Protein AF-A0A401LD69-F1 (afdb_monomer_lite)

Structure (mmCIF, N/CA/C/O backbone):
data_AF-A0A401LD69-F1
#
_entry.id   AF-A0A401LD69-F1
#
loop_
_atom_site.group_PDB
_atom_site.id
_atom_site.type_symbol
_atom_site.label_atom_id
_atom_site.label_alt_id
_atom_site.label_comp_id
_atom_site.label_asym_id
_atom_site.label_entity_id
_atom_site.label_seq_id
_atom_site.pdbx_PDB_ins_code
_atom_site.Cartn_x
_atom_site.Cartn_y
_atom_site.Cartn_z
_atom_site.occupancy
_atom_site.B_iso_or_equiv
_atom_site.auth_seq_id
_atom_site.auth_comp_id
_atom_site.auth_asym_id
_atom_site.auth_atom_id
_atom_site.pdbx_PDB_model_num
ATOM 1 N N . MET A 1 1 ? -30.942 -36.309 26.005 1.00 34.03 1 MET A N 1
ATOM 2 C CA . MET A 1 1 ? -30.367 -37.374 25.155 1.00 34.03 1 MET A CA 1
ATOM 3 C C . MET A 1 1 ? -30.258 -36.816 23.743 1.00 34.03 1 MET A C 1
ATOM 5 O O . MET A 1 1 ? -31.252 -36.275 23.300 1.00 34.03 1 MET A O 1
ATOM 9 N N . THR A 1 2 ? -29.186 -36.839 22.961 1.00 32.28 2 THR A N 1
ATOM 10 C CA . THR A 1 2 ? -27.737 -37.023 23.133 1.00 32.28 2 THR A CA 1
ATOM 11 C C . THR A 1 2 ? -27.155 -36.479 21.815 1.00 32.28 2 THR A C 1
ATOM 13 O O . THR A 1 2 ? -27.697 -36.786 20.756 1.00 32.28 2 THR A O 1
ATOM 16 N N . LYS A 1 3 ? -26.097 -35.658 21.868 1.00 36.94 3 LYS A N 1
ATOM 17 C CA . LYS A 1 3 ? -25.325 -35.174 20.702 1.00 36.94 3 LYS A CA 1
ATOM 18 C C . LYS A 1 3 ? -24.970 -36.313 19.737 1.00 36.94 3 LYS A C 1
ATOM 20 O O . LYS A 1 3 ? -24.536 -37.354 20.224 1.00 36.94 3 LYS A O 1
ATOM 25 N N . LYS A 1 4 ? -24.951 -36.046 18.423 1.00 33.38 4 LYS A N 1
ATOM 26 C CA . LYS A 1 4 ? -23.894 -36.543 17.520 1.00 33.38 4 LYS A CA 1
ATOM 27 C C . LYS A 1 4 ? -23.594 -35.535 16.408 1.00 33.38 4 LYS A C 1
ATOM 29 O O . LYS A 1 4 ? -24.429 -35.259 15.558 1.00 33.38 4 LYS A O 1
ATOM 34 N N . TYR A 1 5 ? -22.370 -35.023 16.470 1.00 36.50 5 TYR A N 1
ATOM 35 C CA . TYR A 1 5 ? -21.628 -34.412 15.377 1.00 36.50 5 TYR A CA 1
ATOM 36 C C . TYR A 1 5 ? -21.499 -35.411 14.221 1.00 36.50 5 TYR A C 1
ATOM 38 O O . TYR A 1 5 ? -21.248 -36.593 14.475 1.00 36.50 5 TYR A O 1
ATOM 46 N N . LEU A 1 6 ? -21.583 -34.938 12.977 1.00 29.53 6 LEU A N 1
ATOM 47 C CA . LEU A 1 6 ? -20.979 -35.643 11.853 1.00 29.53 6 LEU A CA 1
ATOM 48 C C . LEU A 1 6 ? -20.200 -34.653 10.986 1.00 29.53 6 LEU A C 1
ATOM 50 O O . LEU A 1 6 ? -20.752 -33.755 10.363 1.00 29.53 6 LEU A O 1
ATOM 54 N N . CYS A 1 7 ? -18.891 -34.841 11.058 1.00 31.69 7 CYS A N 1
ATOM 55 C CA . CYS A 1 7 ? -17.840 -34.241 10.262 1.00 31.69 7 CYS A CA 1
ATOM 56 C C . CYS A 1 7 ? -17.691 -35.043 8.953 1.00 31.69 7 CYS A C 1
ATOM 58 O O . CYS A 1 7 ? -17.881 -36.262 8.968 1.00 31.69 7 CYS A O 1
ATOM 60 N N . GLY A 1 8 ? -17.319 -34.382 7.855 1.00 29.03 8 GLY A N 1
ATOM 61 C CA . GLY A 1 8 ? -16.984 -34.989 6.556 1.00 29.03 8 GLY A CA 1
ATOM 62 C C . GLY A 1 8 ? -17.658 -34.228 5.409 1.00 29.03 8 GLY A C 1
ATOM 63 O O . GLY A 1 8 ? -18.849 -33.975 5.473 1.00 29.03 8 GLY A O 1
ATOM 64 N N . VAL A 1 9 ? -16.997 -33.812 4.331 1.00 31.73 9 VAL A N 1
ATOM 65 C CA . VAL A 1 9 ? -15.751 -34.268 3.710 1.00 31.73 9 VAL A CA 1
ATOM 66 C C . VAL A 1 9 ? -15.141 -33.079 2.958 1.00 31.73 9 VAL A C 1
ATOM 68 O O . VAL A 1 9 ? -15.841 -32.375 2.235 1.00 31.73 9 VAL A O 1
ATOM 71 N N . VAL A 1 10 ? -13.830 -32.881 3.115 1.00 36.22 10 VAL A N 1
ATOM 72 C CA . VAL A 1 10 ? -13.001 -32.030 2.250 1.00 36.22 10 VAL A CA 1
ATOM 73 C C . VAL A 1 10 ? -13.049 -32.615 0.842 1.00 36.22 10 VAL A C 1
ATOM 75 O O . VAL A 1 10 ? -12.557 -33.722 0.626 1.00 36.22 10 VAL A O 1
ATOM 78 N N . SER A 1 11 ? -13.637 -31.893 -0.109 1.00 34.53 11 SER A N 1
ATOM 79 C CA . SER A 1 11 ? -13.572 -32.260 -1.520 1.00 34.53 11 SER A CA 1
ATOM 80 C C . SER A 1 11 ? -12.772 -31.205 -2.268 1.00 34.53 11 SER A C 1
ATOM 82 O O . SER A 1 11 ? -13.202 -30.065 -2.420 1.00 34.53 11 SER A O 1
ATOM 84 N N . ALA A 1 12 ? -11.578 -31.611 -2.696 1.00 34.19 12 ALA A N 1
ATOM 85 C CA . ALA A 1 12 ? -10.686 -30.849 -3.550 1.00 34.19 12 ALA A CA 1
ATOM 86 C C . ALA A 1 12 ? -11.396 -30.498 -4.867 1.00 34.19 12 ALA A C 1
ATOM 88 O O . ALA A 1 12 ? -11.706 -31.384 -5.666 1.00 34.19 12 ALA A O 1
ATOM 89 N N . ALA A 1 13 ? -11.656 -29.210 -5.087 1.00 36.38 13 ALA A N 1
ATOM 90 C CA . ALA A 1 13 ? -12.082 -28.698 -6.378 1.00 36.38 13 ALA A CA 1
ATOM 91 C C . ALA A 1 13 ? -10.840 -28.295 -7.179 1.00 36.38 13 ALA A C 1
ATOM 93 O O . ALA A 1 13 ? -10.032 -27.467 -6.765 1.00 36.38 13 ALA A O 1
ATOM 94 N N . VAL A 1 14 ? -10.692 -28.968 -8.312 1.00 37.66 14 VAL A N 1
ATOM 95 C CA . VAL A 1 14 ? -9.679 -28.780 -9.346 1.00 37.66 14 VAL A CA 1
ATOM 96 C C . VAL A 1 14 ? -9.574 -27.302 -9.734 1.00 37.66 14 VAL A C 1
ATOM 98 O O . VAL A 1 14 ? -10.581 -26.690 -10.084 1.00 37.66 14 VAL A O 1
ATOM 101 N N . LEU A 1 15 ? -8.347 -26.758 -9.712 1.00 38.28 15 LEU A N 1
ATOM 102 C CA . LEU A 1 15 ? -8.003 -25.470 -10.320 1.00 38.28 15 LEU A CA 1
ATOM 103 C C . LEU A 1 15 ? -8.384 -25.499 -11.808 1.00 38.28 15 LEU A C 1
ATOM 105 O O . LEU A 1 15 ? -7.635 -25.995 -12.650 1.00 38.28 15 LEU A O 1
ATOM 109 N N . MET A 1 16 ? -9.550 -24.950 -12.134 1.00 38.59 16 MET A N 1
ATOM 110 C CA . MET A 1 16 ? -9.821 -24.413 -13.459 1.00 38.59 16 MET A CA 1
ATOM 111 C C . MET A 1 16 ? -9.425 -22.943 -13.427 1.00 38.59 16 MET A C 1
ATOM 113 O O . MET A 1 16 ? -9.863 -22.204 -12.550 1.00 38.59 16 MET A O 1
ATOM 117 N N . GLY A 1 17 ? -8.539 -22.557 -14.347 1.00 41.56 17 GLY A N 1
ATOM 118 C CA . GLY A 1 17 ? -8.003 -21.207 -14.446 1.00 41.56 17 GLY A CA 1
ATOM 119 C C . GLY A 1 17 ? -9.120 -20.174 -14.469 1.00 41.56 17 GLY A C 1
ATOM 120 O O . GLY A 1 17 ? -9.847 -20.059 -15.455 1.00 41.56 17 GLY A O 1
ATOM 121 N N . ALA A 1 18 ? -9.240 -19.426 -13.377 1.00 34.03 18 ALA A N 1
ATOM 122 C CA . ALA A 1 18 ? -10.020 -18.210 -13.363 1.00 34.03 18 ALA A CA 1
ATOM 123 C C . ALA A 1 18 ? -9.285 -17.207 -14.256 1.00 34.03 18 ALA A C 1
ATOM 125 O O . ALA A 1 18 ? -8.148 -16.818 -13.980 1.00 34.03 18 ALA A O 1
ATOM 126 N N . CYS A 1 19 ? -9.924 -16.798 -15.354 1.00 29.91 19 CYS A N 1
ATOM 127 C CA . CYS A 1 19 ? -9.628 -15.497 -15.936 1.00 29.91 19 CYS A CA 1
ATOM 128 C C . CYS A 1 19 ? -9.640 -14.466 -14.797 1.00 29.91 19 CYS A C 1
ATOM 130 O O . CYS A 1 19 ? -10.496 -14.594 -13.919 1.00 29.91 19 CYS A O 1
ATOM 132 N N . PRO A 1 20 ? -8.750 -13.459 -14.785 1.00 35.62 20 PRO A N 1
ATOM 133 C CA . PRO A 1 20 ? -8.883 -12.364 -13.840 1.00 35.62 20 PRO A CA 1
ATOM 134 C C . PRO A 1 20 ? -10.240 -11.709 -14.101 1.00 35.62 20 PRO A C 1
ATOM 136 O O . PRO A 1 20 ? -10.416 -10.971 -15.071 1.00 35.62 20 PRO A O 1
ATOM 139 N N . THR A 1 21 ? -11.233 -12.038 -13.278 1.00 39.75 21 THR A N 1
ATOM 140 C CA . THR A 1 21 ? -12.423 -11.218 -13.147 1.00 39.75 21 THR A CA 1
ATOM 141 C C . THR A 1 21 ? -11.899 -9.888 -12.657 1.00 39.75 21 THR A C 1
ATOM 143 O O . THR A 1 21 ? -11.276 -9.821 -11.598 1.00 39.75 21 THR A O 1
ATOM 146 N N . ALA A 1 22 ? -12.067 -8.844 -13.463 1.00 41.25 22 ALA A N 1
ATOM 147 C CA . ALA A 1 22 ? -11.912 -7.496 -12.958 1.00 41.25 22 ALA A CA 1
ATOM 148 C C . ALA A 1 22 ? -12.898 -7.370 -11.791 1.00 41.25 22 ALA A C 1
ATOM 150 O O . ALA A 1 22 ? -14.108 -7.318 -12.005 1.00 41.25 22 ALA A O 1
ATOM 151 N N . VAL A 1 23 ? -12.382 -7.438 -10.564 1.00 46.22 23 VAL A N 1
ATOM 152 C CA . VAL A 1 23 ? -13.138 -7.080 -9.370 1.00 46.22 23 VAL A CA 1
ATOM 153 C C . VAL A 1 23 ? -13.294 -5.572 -9.476 1.00 46.22 23 VAL A C 1
ATOM 155 O O . VAL A 1 23 ? -12.333 -4.822 -9.313 1.00 46.22 23 VAL A O 1
ATOM 158 N N . PHE A 1 24 ? -14.474 -5.135 -9.906 1.00 51.25 24 PHE A N 1
ATOM 159 C CA . PHE A 1 24 ? -14.828 -3.727 -9.850 1.00 51.25 24 PHE A CA 1
ATOM 160 C C . PHE A 1 24 ? -15.003 -3.363 -8.379 1.00 51.25 24 PHE A C 1
ATOM 162 O O . PHE A 1 24 ? -15.629 -4.120 -7.638 1.00 51.25 24 PHE A O 1
ATOM 169 N N . ALA A 1 25 ? -14.437 -2.230 -7.963 1.00 60.31 25 ALA A N 1
ATOM 170 C CA . ALA A 1 25 ? -14.607 -1.750 -6.602 1.00 60.31 25 ALA A CA 1
ATOM 171 C C . ALA A 1 25 ? -16.101 -1.607 -6.291 1.00 60.31 25 ALA A C 1
ATOM 173 O O . ALA A 1 25 ? -16.846 -1.006 -7.069 1.00 60.31 25 ALA A O 1
ATOM 174 N N . ALA A 1 26 ? -16.538 -2.183 -5.175 1.00 74.62 26 ALA A N 1
ATOM 175 C CA . ALA A 1 26 ? -17.907 -2.041 -4.717 1.00 74.62 26 ALA A CA 1
ATOM 176 C C . ALA A 1 26 ? -18.092 -0.646 -4.106 1.00 74.62 26 ALA A C 1
ATOM 178 O O . ALA A 1 26 ? -17.336 -0.245 -3.214 1.00 74.62 26 ALA A O 1
ATOM 179 N N . ASP A 1 27 ? -19.113 0.075 -4.575 1.00 84.44 27 ASP A N 1
ATOM 180 C CA . ASP A 1 27 ? -19.519 1.344 -3.979 1.00 84.44 27 ASP A CA 1
ATOM 181 C C . ASP A 1 27 ? -20.109 1.090 -2.588 1.00 84.44 27 ASP A C 1
ATOM 183 O O . ASP A 1 27 ? -21.152 0.451 -2.416 1.00 84.44 27 ASP A O 1
ATOM 187 N N . LEU A 1 28 ? -19.434 1.617 -1.573 1.00 88.81 28 LEU A N 1
ATOM 188 C CA . LEU A 1 28 ? -19.789 1.441 -0.179 1.00 88.81 28 LEU A CA 1
ATOM 189 C C . LEU A 1 28 ? -20.702 2.587 0.278 1.00 88.81 28 LEU A C 1
ATOM 191 O O . LEU A 1 28 ? -20.253 3.647 0.713 1.00 88.81 28 LEU A O 1
ATOM 195 N N . GLU A 1 29 ? -22.017 2.377 0.190 1.00 88.31 29 GLU A N 1
ATOM 196 C CA . GLU A 1 29 ? -23.006 3.367 0.653 1.00 88.31 29 GLU A CA 1
ATOM 197 C C . GLU A 1 29 ? -23.222 3.367 2.174 1.00 88.31 29 GLU A C 1
ATOM 199 O O . GLU A 1 29 ? -23.683 4.358 2.749 1.00 88.31 29 GLU A O 1
ATOM 204 N N . LYS A 1 30 ? -22.934 2.240 2.828 1.00 93.00 30 LYS A N 1
ATOM 205 C CA . LYS A 1 30 ? -23.036 2.035 4.277 1.00 93.00 30 LYS A CA 1
ATOM 206 C C . LYS A 1 30 ? -21.703 1.495 4.769 1.00 93.00 30 LYS A C 1
ATOM 208 O O . LYS A 1 30 ? -21.147 0.648 4.083 1.00 93.00 30 LYS A O 1
ATOM 213 N N . PRO A 1 31 ? -21.210 1.925 5.937 1.00 95.81 31 PRO A N 1
ATOM 214 C CA . PRO A 1 31 ? -19.916 1.455 6.396 1.00 95.81 31 PRO A CA 1
ATOM 215 C C . PRO A 1 31 ? -19.971 -0.033 6.748 1.00 95.81 31 PRO A C 1
ATOM 217 O O . PRO A 1 31 ? -21.024 -0.544 7.148 1.00 95.81 31 PRO A O 1
ATOM 220 N N . LEU A 1 32 ? -18.819 -0.694 6.676 1.00 97.06 32 LEU A N 1
ATOM 221 C CA . LEU A 1 32 ? -18.626 -1.997 7.298 1.00 97.06 32 LEU A CA 1
ATOM 222 C C . LEU A 1 32 ? -18.398 -1.777 8.796 1.00 97.06 32 LEU A C 1
ATOM 224 O O . LEU A 1 32 ? -17.318 -1.367 9.213 1.00 97.06 32 LEU A O 1
ATOM 228 N N . ASP A 1 33 ? -19.445 -1.968 9.598 1.00 97.88 33 ASP A N 1
ATOM 229 C CA . ASP A 1 33 ? -19.416 -1.696 11.037 1.00 97.88 33 ASP A CA 1
ATOM 230 C C . ASP A 1 33 ? -19.434 -2.988 11.858 1.00 97.88 33 ASP A C 1
ATOM 232 O O . ASP A 1 33 ? -20.476 -3.622 12.028 1.00 97.88 33 ASP A O 1
ATOM 236 N N . PHE A 1 34 ? -18.265 -3.361 12.379 1.00 98.00 34 PHE A N 1
ATOM 237 C CA . PHE A 1 34 ? -18.038 -4.598 13.126 1.00 98.00 34 PHE A CA 1
ATOM 238 C C . PHE A 1 34 ? -18.158 -4.419 14.643 1.00 98.00 34 PHE A C 1
ATOM 240 O O . PHE A 1 34 ? -18.149 -5.398 15.384 1.00 98.00 34 PHE A O 1
ATOM 247 N N . ARG A 1 35 ? -18.331 -3.186 15.143 1.00 96.50 35 ARG A N 1
ATOM 248 C CA . ARG A 1 35 ? -18.295 -2.878 16.590 1.00 96.50 35 ARG A CA 1
ATOM 249 C C . ARG A 1 35 ? -19.362 -3.594 17.416 1.00 96.50 35 ARG A C 1
ATOM 251 O O . ARG A 1 35 ? -19.208 -3.760 18.620 1.00 96.50 35 ARG A O 1
ATOM 258 N N . SER A 1 36 ? -20.458 -3.989 16.774 1.00 92.12 36 SER A N 1
ATOM 259 C CA . SER A 1 36 ? -21.566 -4.717 17.403 1.00 92.12 36 SER A CA 1
ATOM 260 C C . SER A 1 36 ? -21.789 -6.115 16.820 1.00 92.12 36 SER A C 1
ATOM 262 O O . SER A 1 36 ? -22.771 -6.767 17.173 1.00 92.12 36 SER A O 1
ATOM 264 N N . MET A 1 37 ? -20.900 -6.590 15.939 1.00 93.19 37 MET A N 1
ATOM 265 C CA . MET A 1 37 ? -21.022 -7.913 15.328 1.00 93.19 37 MET A CA 1
ATOM 266 C C . MET A 1 37 ? -20.549 -8.994 16.298 1.00 93.19 37 MET A C 1
ATOM 268 O O . MET A 1 37 ? -19.356 -9.148 16.548 1.00 93.19 37 MET A O 1
ATOM 272 N N . THR A 1 38 ? -21.502 -9.754 16.836 1.00 94.00 38 THR A N 1
ATOM 273 C CA . THR A 1 38 ? -21.247 -10.838 17.800 1.00 94.00 38 THR A CA 1
ATOM 274 C C . THR A 1 38 ? -21.136 -12.222 17.160 1.00 94.00 38 THR A C 1
ATOM 276 O O . THR A 1 38 ? -20.932 -13.203 17.869 1.00 94.00 38 THR A O 1
ATOM 279 N N . GLU A 1 39 ? -21.326 -12.317 15.847 1.00 97.00 39 GLU A N 1
ATOM 280 C CA . GLU A 1 39 ? -21.284 -13.562 15.080 1.00 97.00 39 GLU A CA 1
ATOM 281 C C . GLU A 1 39 ? -20.343 -13.397 13.888 1.00 97.00 39 GLU A C 1
ATOM 283 O O . GLU A 1 39 ? -20.156 -12.282 13.390 1.00 97.00 39 GLU A O 1
ATOM 288 N N . ASP A 1 40 ? -19.766 -14.510 13.438 1.00 97.81 40 ASP A N 1
ATOM 289 C CA . ASP A 1 40 ? -18.931 -14.534 12.242 1.00 97.81 40 ASP A CA 1
ATOM 290 C C . ASP A 1 40 ? -19.754 -14.113 11.022 1.00 97.81 40 ASP A C 1
ATOM 292 O O . ASP A 1 40 ? -20.913 -14.505 10.850 1.00 97.81 40 ASP A O 1
ATOM 296 N N . ALA A 1 41 ? -19.142 -13.327 10.146 1.00 96.81 41 ALA A N 1
ATOM 297 C CA . ALA A 1 41 ? -19.779 -12.835 8.933 1.00 96.81 41 ALA A CA 1
ATOM 298 C C .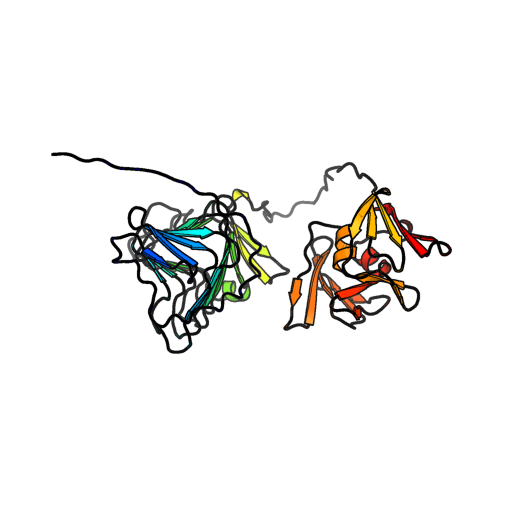 ALA A 1 41 ? -18.753 -12.768 7.808 1.00 96.81 41 ALA A C 1
ATOM 300 O O . ALA A 1 41 ? -17.580 -12.531 8.056 1.00 96.81 41 ALA A O 1
ATOM 301 N N . ALA A 1 42 ? -19.168 -12.954 6.562 1.00 95.88 42 ALA A N 1
ATOM 302 C CA . ALA A 1 42 ? -18.269 -12.798 5.427 1.00 95.88 42 ALA A CA 1
ATOM 303 C C . ALA A 1 42 ? -19.031 -12.350 4.188 1.00 95.88 42 ALA A C 1
ATOM 305 O O . ALA A 1 42 ? -20.188 -12.725 3.987 1.00 95.88 42 ALA A O 1
ATOM 306 N N . ASP A 1 43 ? -18.337 -11.604 3.342 1.00 93.00 43 ASP A N 1
ATOM 307 C CA . ASP A 1 43 ? -18.734 -11.317 1.975 1.00 93.00 43 ASP A CA 1
ATOM 308 C C . ASP A 1 43 ? -17.523 -11.603 1.083 1.00 93.00 43 ASP A C 1
ATOM 310 O O . ASP A 1 43 ? -16.590 -10.805 0.958 1.00 93.00 43 ASP A O 1
ATOM 314 N N . THR A 1 44 ? -17.510 -12.806 0.511 1.00 86.50 44 THR A N 1
ATOM 315 C CA . THR A 1 44 ? -16.401 -13.280 -0.323 1.00 86.50 44 THR A CA 1
ATOM 316 C C . THR A 1 44 ? -16.302 -12.531 -1.644 1.00 86.50 44 THR A C 1
ATOM 318 O O . THR A 1 44 ? -15.216 -12.476 -2.212 1.00 86.50 44 THR A O 1
ATOM 321 N N . ASP A 1 45 ? -17.409 -11.956 -2.122 1.00 84.88 45 ASP A N 1
ATOM 322 C CA . ASP A 1 45 ? -17.429 -11.173 -3.357 1.00 84.88 45 ASP A CA 1
ATOM 323 C C . ASP A 1 45 ? -16.849 -9.775 -3.108 1.00 84.88 45 ASP A C 1
ATOM 325 O O . ASP A 1 45 ? -16.115 -9.248 -3.944 1.00 84.88 45 ASP A O 1
ATOM 329 N N . ALA A 1 46 ? -17.119 -9.198 -1.932 1.00 85.81 46 ALA A N 1
ATOM 330 C CA . ALA A 1 46 ? -16.510 -7.945 -1.491 1.00 85.81 46 ALA A CA 1
ATOM 331 C C . ALA A 1 46 ? -15.080 -8.114 -0.940 1.00 85.81 46 ALA A C 1
ATOM 333 O O . ALA A 1 46 ? -14.381 -7.114 -0.775 1.00 85.81 46 ALA A O 1
ATOM 334 N N . GLY A 1 47 ? -14.637 -9.346 -0.667 1.00 92.56 47 GLY A N 1
ATOM 335 C CA . GLY A 1 47 ? -13.265 -9.671 -0.267 1.00 92.56 47 GLY A CA 1
ATOM 336 C C . GLY A 1 47 ? -12.969 -9.517 1.227 1.00 92.56 47 GLY A C 1
ATOM 337 O O . GLY A 1 47 ? -11.842 -9.174 1.593 1.00 92.56 47 GLY A O 1
ATOM 338 N N . TRP A 1 48 ? -13.956 -9.743 2.104 1.00 96.50 48 TRP A N 1
ATOM 339 C CA . TRP A 1 48 ? -13.756 -9.684 3.557 1.00 96.50 48 TRP A CA 1
ATOM 340 C C . TRP A 1 48 ? -14.457 -10.808 4.334 1.00 96.50 48 TRP A C 1
ATOM 342 O O . TRP A 1 48 ? -15.507 -11.319 3.942 1.00 96.50 48 TRP A O 1
ATOM 352 N N . ALA A 1 49 ? -13.880 -11.163 5.482 1.00 98.06 49 ALA A N 1
ATOM 353 C CA . ALA A 1 49 ? -14.457 -12.069 6.471 1.00 98.06 49 ALA A CA 1
ATOM 354 C C . ALA A 1 49 ? -14.147 -11.585 7.895 1.00 98.06 49 ALA A C 1
ATOM 356 O O . ALA A 1 49 ? -13.030 -11.170 8.184 1.00 98.06 49 ALA A O 1
ATOM 357 N N . TRP A 1 50 ? -15.129 -11.651 8.783 1.00 98.38 50 TRP A N 1
ATOM 358 C CA . TRP A 1 50 ? -15.069 -11.285 10.192 1.00 98.38 50 TRP A CA 1
ATOM 359 C C . TRP A 1 50 ? -15.182 -12.535 11.065 1.00 98.38 50 TRP A C 1
ATOM 361 O O . TRP A 1 50 ? -16.169 -13.266 10.971 1.00 98.38 50 TRP A O 1
ATOM 371 N N . ASP A 1 51 ? -14.181 -12.749 11.917 1.00 98.19 51 ASP A N 1
ATOM 372 C CA . ASP A 1 51 ? -14.219 -13.697 13.033 1.00 98.19 51 ASP A CA 1
ATOM 373 C C . ASP A 1 51 ? -14.553 -12.915 14.306 1.00 98.19 51 ASP A C 1
ATOM 375 O O . ASP A 1 51 ? -13.746 -12.112 14.789 1.00 98.19 51 ASP A O 1
ATOM 379 N N . ALA A 1 52 ? -15.755 -13.126 14.842 1.00 97.00 52 ALA A N 1
ATOM 380 C CA . ALA A 1 52 ? -16.221 -12.391 16.013 1.00 97.00 52 ALA A CA 1
ATOM 381 C C . ALA A 1 52 ? -15.528 -12.850 17.301 1.00 97.00 52 ALA A C 1
ATOM 383 O O . ALA A 1 52 ? -15.432 -12.079 18.256 1.00 97.00 52 ALA A O 1
ATOM 384 N N . SER A 1 53 ? -15.037 -14.092 17.338 1.00 96.25 53 SER A N 1
ATOM 385 C CA . SER A 1 53 ? -14.395 -14.665 18.521 1.00 96.25 53 SER A CA 1
ATOM 386 C C . SER A 1 53 ? -12.995 -14.101 18.756 1.00 96.25 53 SER A C 1
ATOM 388 O O . SER A 1 53 ? -12.609 -13.896 19.906 1.00 96.25 53 SER A O 1
ATOM 390 N N . SER A 1 54 ? -12.263 -13.821 17.675 1.00 96.44 54 SER A N 1
ATOM 391 C CA . SER A 1 54 ? -10.927 -13.221 17.709 1.00 96.44 54 SER A CA 1
ATOM 392 C C . SER A 1 54 ? -10.906 -11.748 17.295 1.00 96.44 54 SER A C 1
ATOM 394 O O . SER A 1 54 ? -9.823 -11.191 17.123 1.00 96.44 54 SER A O 1
ATOM 396 N N . GLN A 1 55 ? -12.077 -11.139 17.069 1.00 98.00 55 GLN A N 1
ATOM 397 C CA . GLN A 1 55 ? -12.235 -9.772 16.555 1.00 98.00 55 GLN A CA 1
ATOM 398 C C . GLN A 1 55 ? -11.327 -9.495 15.347 1.00 98.00 55 GLN A C 1
ATOM 400 O O . GLN A 1 55 ? -10.618 -8.487 15.273 1.00 98.00 55 GLN A O 1
ATOM 405 N N . THR A 1 56 ? -11.292 -10.447 14.412 1.00 98.44 56 THR A N 1
ATOM 406 C CA . THR A 1 56 ? -10.376 -10.399 13.274 1.00 98.44 56 THR A CA 1
ATOM 407 C C . THR A 1 56 ? -11.119 -10.169 11.969 1.00 98.44 56 THR A C 1
ATOM 409 O O . THR A 1 56 ? -11.874 -11.025 11.511 1.00 98.44 56 THR A O 1
ATOM 412 N N . LEU A 1 57 ? -10.828 -9.042 11.322 1.00 98.75 57 LEU A N 1
ATOM 413 C CA . LEU A 1 57 ? -11.216 -8.762 9.948 1.00 98.75 57 LEU A CA 1
ATOM 414 C C . LEU A 1 57 ? -10.128 -9.284 9.006 1.00 98.75 57 LEU A C 1
ATOM 416 O O . LEU A 1 57 ? -9.048 -8.709 8.909 1.00 98.75 57 LEU A O 1
ATOM 420 N N . THR A 1 58 ? -10.408 -10.368 8.295 1.00 98.56 58 THR A N 1
ATOM 421 C CA . THR A 1 58 ? -9.555 -10.859 7.210 1.00 98.56 58 THR A CA 1
ATOM 422 C C . THR A 1 58 ? -9.975 -10.209 5.896 1.00 98.56 58 THR A C 1
ATOM 424 O O . THR A 1 58 ? -11.155 -10.238 5.548 1.00 98.56 58 THR A O 1
ATOM 427 N N . VAL A 1 59 ? -9.017 -9.647 5.160 1.00 97.06 59 VAL A N 1
ATOM 428 C CA . VAL A 1 59 ? -9.233 -9.048 3.836 1.00 97.06 59 VAL A CA 1
ATOM 429 C C . VAL A 1 59 ? -8.418 -9.789 2.779 1.00 97.06 59 VAL A C 1
ATOM 431 O O . VAL A 1 59 ? -7.224 -10.036 2.964 1.00 97.06 59 VAL A O 1
ATOM 434 N N . GLU A 1 60 ? -9.069 -10.163 1.681 1.00 92.88 60 GLU A N 1
ATOM 435 C CA . GLU A 1 60 ? -8.447 -10.831 0.538 1.00 92.88 60 GLU A CA 1
ATOM 436 C C . GLU A 1 60 ? -9.194 -10.474 -0.750 1.00 92.88 60 GLU A C 1
ATOM 438 O O . GLU A 1 60 ? -10.376 -10.777 -0.896 1.00 92.88 60 GLU A O 1
ATOM 443 N N . ASN A 1 61 ? -8.493 -9.844 -1.695 1.00 89.06 61 ASN A N 1
ATOM 444 C CA . ASN A 1 61 ? -9.082 -9.237 -2.895 1.00 89.06 61 ASN A CA 1
ATOM 445 C C . ASN A 1 61 ? -10.140 -8.158 -2.584 1.00 89.06 61 ASN A C 1
ATOM 447 O O . ASN A 1 61 ? -11.057 -7.936 -3.374 1.00 89.06 61 ASN A O 1
ATOM 451 N N . LEU A 1 62 ? -10.011 -7.485 -1.436 1.00 93.06 62 LEU A N 1
ATOM 452 C CA . LEU A 1 62 ? -10.904 -6.406 -1.024 1.00 93.06 62 LEU A CA 1
ATOM 453 C C . LEU A 1 62 ? -10.846 -5.255 -2.033 1.00 93.06 62 LEU A C 1
ATOM 455 O O . LEU A 1 62 ? -9.777 -4.702 -2.283 1.00 93.06 62 LEU A O 1
ATOM 459 N N . SER A 1 63 ? -11.988 -4.823 -2.559 1.00 89.88 63 SER A N 1
ATOM 460 C CA . SER A 1 63 ? -12.049 -3.623 -3.394 1.00 89.88 63 SER A CA 1
ATOM 461 C C . SER A 1 63 ? -13.251 -2.772 -3.011 1.00 89.88 63 SER A C 1
ATOM 463 O O . SER A 1 63 ? -14.370 -3.010 -3.459 1.00 89.88 63 SER A O 1
ATOM 465 N N . LEU A 1 64 ? -13.016 -1.785 -2.146 1.00 92.31 64 LEU A N 1
ATOM 466 C CA . LEU A 1 64 ? -14.044 -0.881 -1.635 1.00 92.31 64 LEU A CA 1
ATOM 467 C C . LEU A 1 64 ? -13.773 0.548 -2.088 1.00 92.31 64 LEU A C 1
ATOM 469 O O . LEU A 1 64 ? -12.641 1.031 -2.025 1.00 92.31 64 LEU A O 1
ATOM 473 N N . THR A 1 65 ? -14.823 1.245 -2.508 1.00 92.44 65 THR A N 1
ATOM 474 C CA . THR A 1 65 ? -14.784 2.687 -2.757 1.00 92.44 65 THR A CA 1
ATOM 475 C C . THR A 1 65 ? -15.944 3.352 -2.036 1.00 92.44 65 THR A C 1
ATOM 477 O O . THR A 1 65 ? -17.088 2.970 -2.236 1.00 92.44 65 THR A O 1
ATOM 480 N N . VAL A 1 66 ? -15.673 4.348 -1.195 1.00 92.62 66 VAL A N 1
ATOM 481 C CA . VAL A 1 66 ? -16.692 5.258 -0.664 1.00 92.62 66 VAL A CA 1
ATOM 482 C C . VAL A 1 66 ? -16.826 6.417 -1.653 1.00 92.62 66 VAL A C 1
ATOM 484 O O . VAL A 1 66 ? -15.884 7.206 -1.776 1.00 92.62 66 VAL A O 1
ATOM 487 N N . PRO A 1 67 ? -17.960 6.544 -2.366 1.00 86.44 67 PRO A N 1
ATOM 488 C CA . PRO A 1 67 ? -18.150 7.621 -3.328 1.00 86.44 67 PRO A CA 1
ATOM 489 C C . PRO A 1 67 ? -18.234 8.991 -2.652 1.00 86.44 67 PRO A C 1
ATOM 491 O O . PRO A 1 67 ? -18.601 9.109 -1.481 1.00 86.44 67 PRO A O 1
ATOM 494 N N . GLN A 1 68 ? -17.983 10.043 -3.427 1.00 86.44 68 GLN A N 1
ATOM 495 C CA . GLN A 1 68 ? -18.153 11.420 -2.971 1.00 86.44 68 GLN A CA 1
ATOM 496 C C . GLN A 1 68 ? -19.565 11.658 -2.402 1.00 86.44 68 GLN A C 1
ATOM 498 O O . GLN A 1 68 ? -20.569 11.242 -2.988 1.00 86.44 68 GLN A O 1
ATOM 503 N N . GLY A 1 69 ? -19.650 12.334 -1.253 1.00 86.44 69 GLY A N 1
ATOM 504 C CA . GLY A 1 69 ? -20.914 12.644 -0.576 1.00 86.44 69 GLY A CA 1
ATOM 505 C C . GLY A 1 69 ? -21.531 11.469 0.193 1.00 86.44 69 GLY A C 1
ATOM 506 O O . GLY A 1 69 ? -22.632 11.591 0.733 1.00 86.44 69 GLY A O 1
ATOM 507 N N . LYS A 1 70 ? -20.859 10.312 0.247 1.00 92.69 70 LYS A N 1
ATOM 508 C CA . LYS A 1 70 ? -21.257 9.162 1.072 1.00 92.69 70 LYS A CA 1
ATOM 509 C C . LYS A 1 70 ? -20.363 9.081 2.300 1.00 92.69 70 LYS A C 1
ATOM 511 O O . LYS A 1 70 ? -19.176 9.354 2.216 1.00 92.69 70 LYS A O 1
ATOM 516 N N . LEU A 1 71 ? -20.933 8.689 3.439 1.00 93.62 71 LEU A N 1
ATOM 517 C CA . LEU A 1 71 ? -20.184 8.504 4.691 1.00 93.62 71 LEU A CA 1
ATOM 518 C C . LEU A 1 71 ? -19.302 9.712 5.080 1.00 93.62 71 LEU A C 1
ATOM 520 O O . LEU A 1 71 ? -18.204 9.526 5.597 1.00 93.62 71 LEU A O 1
ATOM 524 N N . GLU A 1 72 ? -19.773 10.936 4.831 1.00 90.81 72 GLU A N 1
ATOM 525 C CA . GLU A 1 72 ? -19.067 12.144 5.273 1.00 90.81 72 GLU A CA 1
ATOM 526 C C . GLU A 1 72 ? -18.968 12.183 6.804 1.00 90.81 72 GLU A C 1
ATOM 528 O O . GLU A 1 72 ? -19.927 11.808 7.484 1.00 90.81 72 GLU A O 1
ATOM 533 N N . GLU A 1 73 ? -17.822 12.624 7.333 1.00 91.94 73 GLU A N 1
ATOM 534 C CA . GLU A 1 73 ? -17.517 12.668 8.780 1.00 91.94 73 GLU A CA 1
ATOM 535 C C . GLU A 1 73 ? -17.619 11.295 9.480 1.00 91.94 73 GLU A C 1
ATOM 537 O O . GLU A 1 73 ? -17.983 11.179 10.656 1.00 91.94 73 GLU A O 1
ATOM 542 N N . ARG A 1 74 ? -17.350 10.218 8.737 1.00 96.19 74 ARG A N 1
ATOM 543 C CA . ARG A 1 74 ? -17.427 8.826 9.203 1.00 96.19 74 ARG A CA 1
ATOM 544 C C . ARG A 1 74 ? -16.173 8.053 8.796 1.00 96.19 74 ARG A C 1
ATOM 546 O O . ARG A 1 74 ? -15.191 8.637 8.372 1.00 96.19 74 ARG A O 1
ATOM 553 N N . ALA A 1 75 ? -16.216 6.731 8.920 1.00 97.62 75 ALA A N 1
ATOM 554 C CA . ALA A 1 75 ? -15.208 5.825 8.390 1.00 97.62 75 ALA A CA 1
ATOM 555 C C . ALA A 1 75 ? -15.845 4.802 7.446 1.00 97.62 75 ALA A C 1
ATOM 557 O O . ALA A 1 75 ? -17.027 4.471 7.596 1.00 97.62 75 ALA A O 1
ATOM 558 N N . ALA A 1 76 ? -15.066 4.273 6.503 1.00 97.69 76 ALA A N 1
ATOM 559 C CA . ALA A 1 76 ? -15.502 3.168 5.655 1.00 97.69 76 ALA A CA 1
ATOM 560 C C . ALA A 1 76 ? -15.629 1.864 6.456 1.00 97.69 76 ALA A C 1
ATOM 562 O O . ALA A 1 76 ? -16.598 1.120 6.284 1.00 97.69 76 ALA A O 1
ATOM 563 N N . ILE A 1 77 ? -14.677 1.616 7.360 1.00 98.62 77 ILE A N 1
ATOM 564 C CA . ILE A 1 77 ? -14.631 0.434 8.223 1.00 98.62 77 ILE A CA 1
ATOM 565 C C . ILE A 1 77 ? -14.585 0.873 9.690 1.00 98.62 77 ILE A C 1
ATOM 567 O O . ILE A 1 77 ? -13.735 1.678 10.064 1.00 98.62 77 ILE A O 1
ATOM 571 N N . TYR A 1 78 ? -15.468 0.322 10.526 1.00 98.75 78 TYR A N 1
ATOM 572 C CA . TYR A 1 78 ? -15.452 0.493 11.981 1.00 98.75 78 TYR A CA 1
ATOM 573 C C . TYR A 1 78 ? -15.143 -0.829 12.681 1.00 98.75 78 TYR A C 1
ATOM 575 O O . TYR A 1 78 ? -15.849 -1.819 12.489 1.00 98.75 78 TYR A O 1
ATOM 583 N N . LEU A 1 79 ? -14.142 -0.811 13.554 1.00 98.75 79 LEU A N 1
ATOM 584 C CA . LEU A 1 79 ? -13.665 -1.952 14.328 1.00 98.75 79 LEU A CA 1
ATOM 585 C C . LEU A 1 79 ? -13.825 -1.695 15.840 1.00 98.75 79 LEU A C 1
ATOM 587 O O . LEU A 1 79 ? -13.624 -0.557 16.285 1.00 98.75 79 LEU A O 1
ATOM 591 N N . PRO A 1 80 ? -14.213 -2.712 16.637 1.00 97.94 80 PRO A N 1
ATOM 592 C CA . PRO A 1 80 ? -14.203 -2.620 18.099 1.00 97.94 80 PRO A CA 1
ATOM 593 C C . PRO A 1 80 ? -12.773 -2.537 18.657 1.00 97.94 80 PRO A C 1
ATOM 595 O O . PRO A 1 80 ? -11.805 -2.757 17.935 1.00 97.94 80 PRO A O 1
ATOM 598 N N . ASP A 1 81 ? -12.644 -2.234 19.950 1.00 95.62 81 ASP A N 1
ATOM 599 C CA . ASP A 1 81 ? -11.365 -2.325 20.674 1.00 95.62 81 ASP A CA 1
ATOM 600 C C . ASP A 1 81 ? -10.745 -3.729 20.529 1.00 95.62 81 ASP A C 1
ATOM 602 O O . ASP A 1 81 ? -11.482 -4.708 20.390 1.00 95.62 81 ASP A O 1
ATOM 606 N N . GLU A 1 82 ? -9.413 -3.798 20.563 1.00 94.88 82 GLU A N 1
ATOM 607 C CA . GLU A 1 82 ? -8.599 -5.020 20.431 1.00 94.88 82 GLU A CA 1
ATOM 608 C C . GLU A 1 82 ? -8.784 -5.784 19.099 1.00 94.88 82 GLU A C 1
ATOM 610 O O . GLU A 1 82 ? -8.610 -7.000 19.021 1.00 94.88 82 GLU A O 1
ATOM 615 N N . SER A 1 83 ? -9.091 -5.068 18.012 1.00 98.25 83 SER A N 1
ATOM 616 C CA . SER A 1 83 ? -9.296 -5.686 16.695 1.00 98.25 83 SER A CA 1
ATOM 617 C C . SER A 1 83 ? -8.001 -5.976 15.936 1.00 98.25 83 SER A C 1
ATOM 619 O O . SER A 1 83 ? -7.022 -5.226 15.987 1.00 98.25 83 SER A O 1
ATOM 621 N N . THR A 1 84 ? -8.046 -7.031 15.122 1.00 98.69 84 THR A N 1
ATOM 622 C CA . THR A 1 84 ? -6.983 -7.396 14.174 1.00 98.69 84 THR A CA 1
ATOM 623 C C . THR A 1 84 ? -7.491 -7.284 12.736 1.00 98.69 84 THR A C 1
ATOM 625 O O . THR A 1 84 ? -8.555 -7.798 12.403 1.00 98.69 84 THR A O 1
ATOM 628 N N . VAL A 1 85 ? -6.717 -6.656 11.854 1.00 98.75 85 VAL A N 1
ATOM 629 C CA . VAL A 1 85 ? -6.906 -6.675 10.402 1.00 98.75 85 VAL A CA 1
ATOM 630 C C . VAL A 1 85 ? -5.844 -7.586 9.786 1.00 98.75 85 VAL A C 1
ATOM 632 O O . VAL A 1 85 ? -4.664 -7.237 9.721 1.00 98.75 85 VAL A O 1
ATOM 635 N N . ARG A 1 86 ? -6.259 -8.765 9.322 1.00 98.56 86 ARG A N 1
ATOM 636 C CA . ARG A 1 86 ? -5.388 -9.734 8.651 1.00 98.56 86 ARG A CA 1
ATOM 637 C C . ARG A 1 86 ? -5.460 -9.534 7.144 1.00 98.56 86 ARG A C 1
ATOM 639 O O . ARG A 1 86 ? -6.511 -9.739 6.540 1.00 98.56 86 ARG A O 1
ATOM 646 N N . VAL A 1 87 ? -4.346 -9.162 6.526 1.00 97.94 87 VAL A N 1
ATOM 647 C CA . VAL A 1 87 ? -4.286 -8.865 5.091 1.00 97.94 87 VAL A CA 1
ATOM 648 C C . VAL A 1 87 ? -3.671 -10.038 4.334 1.00 97.94 87 VAL A C 1
ATOM 650 O O . VAL A 1 87 ? -2.520 -10.417 4.570 1.00 97.94 87 VAL A O 1
ATOM 653 N N . ASN A 1 88 ? -4.421 -10.571 3.371 1.00 90.38 88 ASN A N 1
ATOM 654 C CA . ASN A 1 88 ? -3.996 -11.637 2.470 1.00 90.38 88 ASN A CA 1
ATOM 655 C C . ASN A 1 88 ? -4.014 -11.158 1.015 1.00 90.38 88 ASN A C 1
ATOM 657 O O . ASN A 1 88 ? -4.880 -10.387 0.601 1.00 90.38 88 ASN A O 1
ATOM 661 N N . GLY A 1 89 ? -3.059 -11.638 0.217 1.00 85.50 89 GLY A N 1
ATOM 662 C CA . GLY A 1 89 ? -2.923 -11.232 -1.184 1.00 85.50 89 GLY A CA 1
ATOM 663 C C . GLY A 1 89 ? -2.545 -9.755 -1.351 1.00 85.50 89 GLY A C 1
ATOM 664 O O . GLY A 1 89 ? -2.503 -8.981 -0.400 1.00 85.50 89 GLY A O 1
ATOM 665 N N . SER A 1 90 ? -2.219 -9.347 -2.573 1.00 86.44 90 SER A N 1
ATOM 666 C CA . SER A 1 90 ? -1.736 -7.987 -2.865 1.00 86.44 90 SER A CA 1
ATOM 667 C C . SER A 1 90 ? -2.778 -7.073 -3.516 1.00 86.44 90 SER A C 1
ATOM 669 O O . SER A 1 90 ? -2.525 -5.883 -3.705 1.00 86.44 90 SER A O 1
ATOM 671 N N . ASN A 1 91 ? -3.951 -7.615 -3.844 1.00 88.62 91 ASN A N 1
ATOM 672 C CA . ASN A 1 91 ? -5.022 -6.921 -4.555 1.00 88.62 91 ASN A CA 1
ATOM 673 C C . ASN A 1 91 ? -6.089 -6.376 -3.593 1.00 88.62 91 ASN A C 1
ATOM 675 O O . ASN A 1 91 ? -7.274 -6.579 -3.829 1.00 88.62 91 ASN A O 1
ATOM 679 N N . ASN A 1 92 ? -5.683 -5.712 -2.507 1.00 93.56 92 ASN A N 1
ATOM 680 C CA . ASN A 1 92 ? -6.623 -5.077 -1.583 1.00 93.56 92 ASN A CA 1
ATOM 681 C C . ASN A 1 92 ? -6.549 -3.550 -1.705 1.00 93.56 92 ASN A C 1
ATOM 683 O O . ASN A 1 92 ? -5.463 -2.966 -1.630 1.00 93.56 92 ASN A O 1
ATOM 687 N N . SER A 1 93 ? -7.698 -2.901 -1.868 1.00 93.94 93 SER A N 1
ATOM 688 C CA . SER A 1 93 ? -7.831 -1.449 -1.969 1.00 93.94 93 SER A CA 1
ATOM 689 C C . SER A 1 93 ? -9.066 -0.941 -1.231 1.00 93.94 93 SER A C 1
ATOM 691 O O . SER A 1 93 ? -10.168 -1.460 -1.425 1.00 93.94 93 SER A O 1
ATOM 693 N N . LEU A 1 94 ? -8.880 0.126 -0.465 1.00 95.81 94 LEU A N 1
ATOM 694 C CA . LEU A 1 94 ? -9.921 0.906 0.180 1.00 95.81 94 LEU A CA 1
ATOM 695 C C . LEU A 1 94 ? -9.748 2.378 -0.204 1.00 95.81 94 LEU A C 1
ATOM 697 O O . LEU A 1 94 ? -8.773 3.010 0.193 1.00 95.81 94 LEU A O 1
ATOM 701 N N . ASN A 1 95 ? -10.702 2.922 -0.952 1.00 92.50 95 ASN A N 1
ATOM 702 C CA . ASN A 1 95 ? -10.644 4.301 -1.430 1.00 92.50 95 ASN A CA 1
ATOM 703 C C . ASN A 1 95 ? -11.780 5.110 -0.807 1.00 92.50 95 ASN A C 1
ATOM 705 O O . ASN A 1 95 ? -12.940 4.720 -0.936 1.00 92.50 95 ASN A O 1
ATOM 709 N N . THR A 1 96 ? -11.486 6.242 -0.172 1.00 91.25 96 THR A N 1
ATOM 710 C CA . THR A 1 96 ? -12.506 7.159 0.344 1.00 91.25 96 THR A CA 1
ATOM 711 C C . THR A 1 96 ? -12.449 8.498 -0.390 1.00 91.25 96 THR A C 1
ATOM 713 O O . THR A 1 96 ? -11.576 9.329 -0.168 1.00 91.25 96 THR A O 1
ATOM 716 N N . LEU A 1 97 ? -13.418 8.724 -1.282 1.00 85.25 97 LEU A N 1
ATOM 717 C CA . LEU A 1 97 ? -13.503 9.930 -2.122 1.00 85.25 97 LEU A CA 1
ATOM 718 C C . LEU A 1 97 ? -14.385 11.021 -1.487 1.00 85.25 97 LEU A C 1
ATOM 720 O O . LEU A 1 97 ? -14.906 11.905 -2.169 1.00 85.25 97 LEU A O 1
ATOM 724 N N . SER A 1 98 ? -14.659 10.897 -0.189 1.00 84.56 98 SER A N 1
ATOM 725 C CA . SER A 1 98 ? -15.687 11.663 0.508 1.00 84.56 98 SER A CA 1
ATOM 726 C C . SER A 1 98 ? -15.104 12.525 1.617 1.00 84.56 98 SER A C 1
ATOM 728 O O . SER A 1 98 ? -14.057 12.218 2.190 1.00 84.56 98 SER A O 1
ATOM 730 N N . TYR A 1 99 ? -15.795 13.620 1.927 1.00 82.31 99 TYR A N 1
ATOM 731 C CA . TYR A 1 99 ? -15.323 14.602 2.892 1.00 82.31 99 TYR A CA 1
ATOM 732 C C . TYR A 1 99 ? -15.191 13.990 4.292 1.00 82.31 99 TYR A C 1
ATOM 734 O O . TYR A 1 99 ? -16.157 13.449 4.827 1.00 82.31 99 TYR A O 1
ATOM 742 N N . HIS A 1 100 ? -14.000 14.101 4.893 1.00 87.25 100 HIS A N 1
ATOM 743 C CA . HIS A 1 100 ? -13.708 13.603 6.241 1.00 87.25 100 HIS A CA 1
ATOM 744 C C . HIS A 1 100 ? -14.154 12.141 6.437 1.00 87.25 100 HIS A C 1
ATOM 746 O O . HIS A 1 100 ? -14.767 11.798 7.445 1.00 87.25 100 HIS A O 1
ATOM 752 N N . CYS A 1 101 ? -13.905 11.290 5.438 1.00 93.88 101 CYS A N 1
ATOM 753 C CA . CYS A 1 101 ? -14.189 9.866 5.526 1.00 93.88 101 CYS A CA 1
ATOM 754 C C . CYS A 1 101 ? -12.897 9.080 5.775 1.00 93.88 101 CYS A C 1
ATOM 756 O O . CYS A 1 101 ? -12.089 8.901 4.859 1.00 93.88 101 CYS A O 1
ATOM 758 N N . ASP A 1 102 ? -12.700 8.624 7.011 1.00 96.62 102 ASP A N 1
ATOM 759 C CA . ASP A 1 102 ? -11.557 7.793 7.385 1.00 96.62 102 ASP A CA 1
ATOM 760 C C . ASP A 1 102 ? -11.610 6.432 6.669 1.00 96.62 102 ASP A C 1
ATOM 762 O O . ASP A 1 102 ? -12.684 5.881 6.411 1.00 96.62 102 ASP A O 1
ATOM 766 N N . GLY A 1 103 ? -10.448 5.849 6.380 1.00 97.50 103 GLY A N 1
ATOM 767 C CA . GLY A 1 103 ? -10.376 4.490 5.845 1.00 97.50 103 GLY A CA 1
ATOM 768 C C . GLY A 1 103 ? -10.839 3.474 6.891 1.00 97.50 103 GLY A C 1
ATOM 769 O O . GLY A 1 103 ? -11.930 2.903 6.804 1.00 97.50 103 GLY A O 1
ATOM 770 N N . ILE A 1 104 ? -10.003 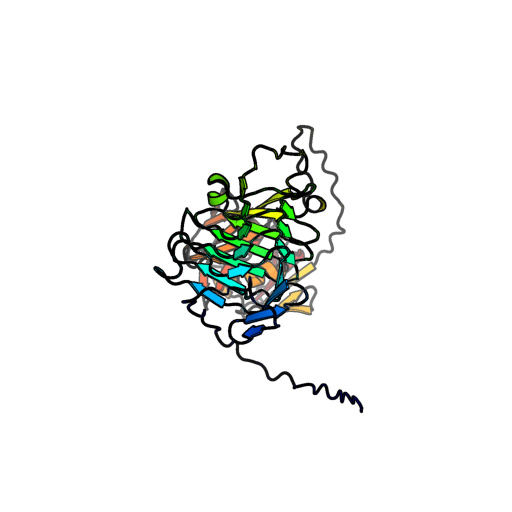3.264 7.907 1.00 98.69 104 ILE A N 1
ATOM 771 C CA . ILE A 1 104 ? -10.263 2.326 9.002 1.00 98.69 104 ILE A CA 1
ATOM 772 C C . ILE A 1 104 ? -10.314 3.089 10.320 1.00 98.69 104 ILE A C 1
ATOM 774 O O . ILE A 1 104 ? -9.343 3.740 10.695 1.00 98.69 104 ILE A O 1
ATOM 778 N N . TYR A 1 105 ? -11.419 2.949 11.046 1.00 98.62 105 TYR A N 1
ATOM 779 C CA . TYR A 1 105 ? -11.586 3.428 12.412 1.00 98.62 105 TYR A CA 1
ATOM 780 C C . TYR A 1 105 ? -11.599 2.257 13.397 1.00 98.62 105 TYR A C 1
ATOM 782 O O . TYR A 1 105 ? -12.375 1.319 13.225 1.00 98.62 105 TYR A O 1
ATOM 790 N N . CYS A 1 106 ? -10.821 2.344 14.475 1.00 98.38 106 CYS A N 1
ATOM 791 C CA . CYS A 1 106 ? -10.858 1.415 15.605 1.00 98.38 106 CYS A CA 1
ATOM 792 C C . CYS A 1 106 ? -11.194 2.143 16.917 1.00 98.38 106 CYS A C 1
ATOM 794 O O . CYS A 1 106 ? -10.688 3.239 17.182 1.00 98.38 106 CYS A O 1
ATOM 796 N N . GLU A 1 107 ? -12.035 1.541 17.765 1.00 97.44 107 GLU A N 1
ATOM 797 C CA . GLU A 1 107 ? -12.378 2.094 19.087 1.00 97.44 107 GLU A CA 1
ATOM 798 C C . GLU A 1 107 ? -11.217 2.065 20.093 1.00 97.44 107 GLU A C 1
ATOM 800 O O . GLU A 1 107 ? -11.233 2.834 21.064 1.00 97.44 107 GLU A O 1
ATOM 805 N N . GLY A 1 108 ? -10.204 1.239 19.839 1.00 93.50 108 GLY A N 1
ATOM 806 C CA . GLY A 1 108 ? -9.012 1.149 20.663 1.00 93.50 108 GLY A CA 1
ATOM 807 C C . GLY A 1 108 ? -7.868 0.422 19.967 1.00 93.50 108 GLY A C 1
ATOM 808 O O . GLY A 1 108 ? -7.519 0.789 18.842 1.00 93.50 108 GLY A O 1
ATOM 809 N N . GLU A 1 109 ? -7.269 -0.552 20.652 1.00 92.56 109 GLU A N 1
ATOM 810 C CA . GLU A 1 109 ? -6.052 -1.220 20.189 1.00 92.56 109 GLU A CA 1
ATOM 811 C C . GLU A 1 109 ? -6.291 -1.860 18.816 1.00 92.56 109 GLU A C 1
ATOM 813 O O . GLU A 1 109 ? -7.305 -2.523 18.590 1.00 92.56 109 GLU A O 1
ATOM 818 N N . LEU A 1 110 ? -5.374 -1.617 17.879 1.00 97.81 110 LEU A N 1
ATOM 819 C CA . LEU A 1 110 ? -5.513 -2.065 16.498 1.00 97.81 110 LEU A CA 1
ATOM 820 C C . LEU A 1 110 ? -4.244 -2.761 16.029 1.00 97.81 110 LEU A C 1
ATOM 822 O O . LEU A 1 110 ? -3.139 -2.224 16.130 1.00 97.81 110 LEU A O 1
ATOM 826 N N . THR A 1 111 ? -4.424 -3.939 15.453 1.00 98.00 111 THR A N 1
ATOM 827 C CA . THR A 1 111 ? -3.336 -4.765 14.941 1.00 98.00 111 THR A CA 1
ATOM 828 C C . THR A 1 111 ? -3.511 -5.019 13.452 1.00 98.00 111 THR A C 1
ATOM 830 O O . THR A 1 111 ? -4.613 -5.312 13.001 1.00 98.00 111 THR A O 1
ATOM 833 N N . PHE A 1 112 ? -2.422 -4.953 12.694 1.00 98.69 112 PHE A N 1
ATOM 834 C CA . PHE A 1 112 ? -2.341 -5.406 11.310 1.00 98.69 112 PHE A CA 1
ATOM 835 C C . PHE A 1 112 ? -1.336 -6.551 11.199 1.00 98.69 112 PHE A C 1
ATOM 837 O O . PHE A 1 112 ? -0.216 -6.455 11.704 1.00 98.69 112 PHE A O 1
ATOM 844 N N . GLU A 1 113 ? -1.724 -7.613 10.501 1.00 97.06 113 GLU A N 1
ATOM 845 C CA . GLU A 1 113 ? -0.889 -8.802 10.306 1.00 97.06 113 GLU A CA 1
ATOM 846 C C . GLU A 1 113 ? -1.124 -9.456 8.937 1.00 97.06 113 GLU A C 1
ATOM 848 O O . GLU A 1 113 ? -1.972 -9.025 8.146 1.00 97.06 113 GLU A O 1
ATOM 853 N N . GLY A 1 114 ? -0.398 -10.542 8.677 1.00 92.31 114 GLY A N 1
ATOM 854 C CA . GLY A 1 114 ? -0.493 -11.313 7.445 1.00 92.31 114 GLY A CA 1
ATOM 855 C C . GLY A 1 114 ? 0.656 -11.036 6.481 1.00 92.31 114 GLY A C 1
ATOM 856 O O . GLY A 1 114 ? 1.700 -10.501 6.842 1.00 92.31 114 GLY A O 1
ATOM 857 N N . LYS A 1 115 ? 0.483 -11.474 5.232 1.00 91.69 115 LYS A N 1
ATOM 858 C CA . LYS A 1 115 ? 1.513 -11.399 4.172 1.00 91.69 115 LYS A CA 1
ATOM 859 C C . LYS A 1 115 ? 1.016 -10.686 2.918 1.00 91.69 115 LYS A C 1
ATOM 861 O O . LYS A 1 115 ? 1.562 -10.866 1.831 1.00 91.69 115 LYS A O 1
ATOM 866 N N . GLY A 1 116 ? -0.099 -9.982 3.051 1.00 89.75 116 GLY A N 1
ATOM 867 C CA . GLY A 1 116 ? -0.742 -9.257 1.976 1.00 89.75 116 GLY A CA 1
ATOM 868 C C . GLY A 1 116 ? -0.433 -7.767 2.001 1.00 89.75 116 GLY A C 1
ATOM 869 O O . GLY A 1 116 ? 0.185 -7.242 2.926 1.00 89.75 116 GLY A O 1
ATOM 870 N N . LYS A 1 117 ? -0.922 -7.089 0.966 1.00 96.19 117 LYS A N 1
ATOM 871 C CA . LYS A 1 117 ? -0.841 -5.643 0.801 1.00 96.19 117 LYS A CA 1
ATOM 872 C C . LYS A 1 117 ? -2.237 -5.042 0.787 1.00 96.19 117 LYS A C 1
ATOM 874 O O . LYS A 1 117 ? -3.089 -5.516 0.033 1.00 96.19 117 LYS A O 1
ATOM 879 N N . LEU A 1 118 ? -2.442 -3.987 1.569 1.00 97.88 118 LEU A N 1
ATOM 880 C CA . LEU A 1 118 ? -3.653 -3.173 1.578 1.00 97.88 118 LEU A CA 1
ATOM 881 C C . LEU A 1 118 ? -3.312 -1.732 1.206 1.00 97.88 118 LEU A C 1
ATOM 883 O O . LEU A 1 118 ? -2.494 -1.087 1.858 1.00 97.88 118 LEU A O 1
ATOM 887 N N . LYS A 1 119 ? -3.954 -1.236 0.148 1.00 96.69 119 LYS A N 1
ATOM 888 C CA . LYS A 1 119 ? -3.891 0.169 -0.255 1.00 96.69 119 LYS A CA 1
ATOM 889 C C . LYS A 1 119 ? -5.049 0.936 0.371 1.00 96.69 119 LYS A C 1
ATOM 891 O O . LYS A 1 119 ? -6.187 0.495 0.237 1.00 96.69 119 LYS A O 1
ATOM 896 N N . ILE A 1 120 ? -4.773 2.065 1.014 1.00 97.00 120 ILE A N 1
ATOM 897 C CA . ILE A 1 120 ? -5.791 2.943 1.598 1.00 97.00 120 ILE A CA 1
ATOM 898 C C . ILE A 1 120 ? -5.576 4.354 1.052 1.00 97.00 120 ILE A C 1
ATOM 900 O O . ILE A 1 120 ? -4.531 4.945 1.302 1.00 97.00 120 ILE A O 1
ATOM 904 N N . MET A 1 121 ? -6.548 4.886 0.317 1.00 91.88 121 MET A N 1
ATOM 905 C CA . MET A 1 121 ? -6.498 6.245 -0.237 1.00 91.88 121 MET A CA 1
ATOM 906 C C . MET A 1 121 ? -7.635 7.076 0.346 1.00 91.88 121 MET A C 1
ATOM 908 O O . MET A 1 121 ? -8.760 6.576 0.420 1.00 91.88 121 MET A O 1
ATOM 912 N N . THR A 1 122 ? -7.358 8.316 0.753 1.00 88.31 122 THR A N 1
ATOM 913 C CA . THR A 1 122 ? -8.390 9.240 1.251 1.00 88.31 122 THR A CA 1
ATOM 914 C C . THR A 1 122 ? -8.232 10.627 0.621 1.00 88.31 122 THR A C 1
ATOM 916 O O . THR A 1 122 ? -7.159 11.219 0.679 1.00 88.31 122 THR A O 1
ATOM 919 N N . ASP A 1 123 ? -9.315 11.184 0.075 1.00 81.19 123 ASP A N 1
ATOM 920 C CA . ASP A 1 123 ? -9.298 12.463 -0.667 1.00 81.19 123 ASP A CA 1
ATOM 921 C C . ASP A 1 123 ? -9.693 13.668 0.215 1.00 81.19 123 ASP A C 1
ATOM 923 O O . ASP A 1 123 ? -10.332 14.629 -0.226 1.00 81.19 123 ASP A O 1
ATOM 927 N N . SER A 1 124 ? -9.408 13.611 1.521 1.00 77.88 124 SER A N 1
ATOM 928 C CA . SER A 1 124 ? -9.760 14.690 2.447 1.00 77.88 124 SER A CA 1
ATOM 929 C C . SER A 1 124 ? -8.675 14.967 3.481 1.00 77.88 124 SER A C 1
ATOM 931 O O . SER A 1 124 ? -8.279 14.082 4.233 1.00 77.88 124 SER A O 1
ATOM 933 N N . TYR A 1 125 ? -8.293 16.242 3.613 1.00 79.50 125 TYR A N 1
ATOM 934 C CA . TYR A 1 125 ? -7.341 16.725 4.625 1.00 79.50 125 TYR A CA 1
ATOM 935 C C . TYR A 1 125 ? -7.744 16.431 6.075 1.00 79.50 125 TYR A C 1
ATOM 937 O O . TYR A 1 125 ? -6.899 16.462 6.965 1.00 79.50 125 TYR A O 1
ATOM 945 N N . SER A 1 126 ? -9.035 16.215 6.335 1.00 82.50 126 SER A N 1
ATOM 946 C CA . SER A 1 126 ? -9.546 15.884 7.670 1.00 82.50 126 SER A CA 1
ATOM 947 C C . SER A 1 126 ? -9.695 14.380 7.894 1.00 82.50 126 SER A C 1
ATOM 949 O O . SER A 1 126 ? -9.996 13.981 9.011 1.00 82.50 126 SER A O 1
ATOM 951 N N . ALA A 1 127 ? -9.492 13.559 6.861 1.00 89.12 127 ALA A N 1
ATOM 952 C CA . ALA A 1 127 ? -9.576 12.110 6.953 1.00 89.12 127 ALA A CA 1
ATOM 953 C C . ALA A 1 127 ? -8.214 11.482 7.264 1.00 89.12 127 ALA A C 1
ATOM 955 O O . ALA A 1 127 ? -7.154 11.998 6.904 1.00 89.12 127 ALA A O 1
ATOM 956 N N . SER A 1 128 ? -8.261 10.314 7.890 1.00 94.06 128 SER A N 1
ATOM 957 C CA . SER A 1 128 ? -7.109 9.474 8.176 1.00 94.06 128 SER A CA 1
ATOM 958 C C . SER A 1 128 ? -7.233 8.134 7.454 1.00 94.06 128 SER A C 1
ATOM 960 O O . SER A 1 128 ? -8.316 7.550 7.402 1.00 94.06 128 SER A O 1
ATOM 962 N N . ALA A 1 129 ? -6.131 7.599 6.930 1.00 96.31 129 ALA A N 1
ATOM 963 C CA . ALA A 1 129 ? -6.122 6.230 6.412 1.00 96.31 129 ALA A CA 1
ATOM 964 C C . ALA A 1 129 ? -6.412 5.230 7.546 1.00 96.31 129 ALA A C 1
ATOM 966 O O . ALA A 1 129 ? -7.262 4.348 7.404 1.00 96.31 129 ALA A O 1
ATOM 967 N N . ILE A 1 130 ? -5.749 5.420 8.691 1.00 98.38 130 ILE A N 1
ATOM 968 C CA . ILE A 1 130 ? -5.971 4.662 9.923 1.00 98.38 130 ILE A CA 1
ATOM 969 C C . ILE A 1 130 ? -6.257 5.639 11.065 1.00 98.38 130 ILE A C 1
ATOM 971 O O . ILE A 1 130 ? -5.415 6.465 11.415 1.00 98.38 130 ILE A O 1
ATOM 975 N N . TYR A 1 131 ? -7.426 5.502 11.680 1.00 97.25 131 TYR A N 1
ATOM 976 C CA . TYR A 1 131 ? -7.838 6.197 12.891 1.00 97.25 131 TYR A CA 1
ATOM 977 C C . TYR A 1 131 ? -7.980 5.175 14.024 1.00 97.25 131 TYR A C 1
ATOM 979 O O . TYR A 1 131 ? -8.834 4.293 13.972 1.00 97.25 131 TYR A O 1
ATOM 987 N N . ALA A 1 132 ?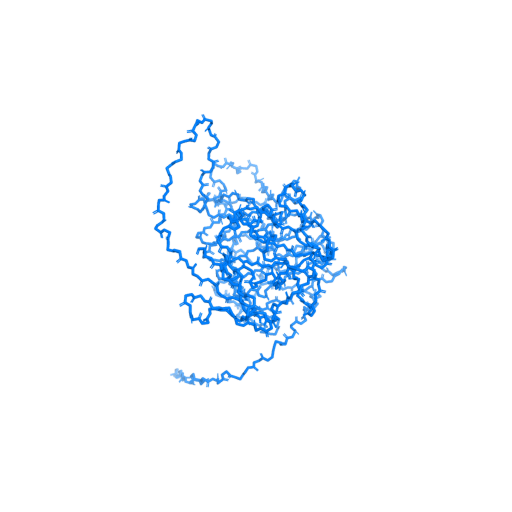 -7.224 5.332 15.107 1.00 96.19 132 ALA A N 1
ATOM 988 C CA . ALA A 1 132 ? -7.451 4.611 16.356 1.00 96.19 132 ALA A CA 1
ATOM 989 C C . ALA A 1 132 ? -7.853 5.592 17.462 1.00 96.19 132 ALA A C 1
ATOM 991 O O . ALA A 1 132 ? -7.108 6.501 17.836 1.00 96.19 132 ALA A O 1
ATOM 992 N N . LYS A 1 133 ? -9.040 5.402 18.038 1.00 94.00 133 LYS A N 1
ATOM 993 C CA . LYS A 1 133 ? -9.518 6.245 19.140 1.00 94.00 133 LYS A CA 1
ATOM 994 C C . LYS A 1 133 ? -8.658 6.079 20.390 1.00 94.00 133 LYS A C 1
ATOM 996 O O . LYS A 1 133 ? -8.464 7.034 21.143 1.00 94.00 133 LYS A O 1
ATOM 1001 N N . GLN A 1 134 ? -8.130 4.881 20.622 1.00 90.06 134 GLN A N 1
ATOM 1002 C CA . GLN A 1 134 ? -7.132 4.624 21.656 1.00 90.06 134 GLN A CA 1
ATOM 1003 C C . GLN A 1 134 ? -6.013 3.767 21.061 1.00 90.06 134 GLN A C 1
ATOM 1005 O O . GLN A 1 134 ? -6.301 2.819 20.357 1.00 90.06 134 GLN A O 1
ATOM 1010 N N . GLY A 1 135 ? -4.747 4.115 21.291 1.00 82.56 135 GLY A N 1
ATOM 1011 C CA . GLY A 1 135 ? -3.618 3.272 20.871 1.00 82.56 135 GLY A CA 1
ATOM 1012 C C . GLY A 1 135 ? -3.369 2.117 21.854 1.00 82.56 135 GLY A C 1
ATOM 1013 O O . GLY A 1 135 ? -3.918 2.159 22.960 1.00 82.56 135 GLY A O 1
ATOM 1014 N N . PRO A 1 136 ? -2.488 1.160 21.515 1.00 91.44 136 PRO A N 1
ATOM 1015 C CA . PRO A 1 136 ? -1.516 1.209 20.414 1.00 91.44 136 PRO A CA 1
ATOM 1016 C C . PRO A 1 136 ? -2.049 0.777 19.036 1.00 91.44 136 PRO A C 1
ATOM 1018 O O . PRO A 1 136 ? -3.114 0.177 18.920 1.00 91.44 136 PRO A O 1
ATOM 1021 N N . VAL A 1 137 ? -1.260 1.073 17.996 1.00 95.56 137 VAL A N 1
ATOM 1022 C CA . VAL A 1 137 ? -1.403 0.518 16.639 1.00 95.56 137 VAL A CA 1
ATOM 1023 C C . VAL A 1 137 ? -0.146 -0.288 16.291 1.00 95.56 137 VAL A C 1
ATOM 1025 O O . VAL A 1 137 ? 0.964 0.247 16.344 1.00 95.56 137 VAL A O 1
ATOM 1028 N N . THR A 1 138 ? -0.305 -1.563 15.934 1.00 95.69 138 THR A N 1
ATOM 1029 C CA . THR A 1 138 ? 0.817 -2.496 15.707 1.00 95.69 138 THR A CA 1
ATOM 1030 C C . THR A 1 138 ? 0.746 -3.140 14.325 1.00 95.69 138 THR A C 1
ATOM 1032 O O . THR A 1 138 ? -0.331 -3.520 13.877 1.00 95.69 138 THR A O 1
ATOM 1035 N N . PHE A 1 139 ? 1.900 -3.308 13.677 1.00 97.69 139 PHE A N 1
ATOM 1036 C CA . PHE A 1 139 ? 2.071 -4.011 12.404 1.00 97.69 139 PHE A CA 1
ATOM 1037 C C . PHE A 1 139 ? 3.144 -5.100 12.573 1.00 97.69 139 PHE A C 1
ATOM 1039 O O . PHE A 1 139 ? 4.243 -4.783 13.033 1.00 97.69 139 PHE A O 1
ATOM 1046 N N . TYR A 1 140 ? 2.864 -6.356 12.212 1.00 92.12 140 TYR A N 1
ATOM 1047 C CA . TYR A 1 140 ? 3.841 -7.463 12.272 1.00 92.12 140 TYR A CA 1
ATOM 1048 C C . TYR A 1 140 ? 3.671 -8.466 11.114 1.00 92.12 140 TYR A C 1
ATOM 1050 O O . TYR A 1 140 ? 2.912 -8.213 10.175 1.00 92.12 140 TYR A O 1
ATOM 1058 N N . ASP A 1 141 ? 4.405 -9.583 11.148 1.00 90.94 141 ASP A N 1
ATOM 1059 C CA . ASP A 1 141 ? 4.536 -10.551 10.053 1.00 90.94 141 ASP A CA 1
ATOM 1060 C C . ASP A 1 141 ? 5.174 -9.917 8.807 1.00 90.94 141 ASP A C 1
ATOM 1062 O O . ASP A 1 141 ? 6.323 -9.491 8.843 1.00 90.94 141 ASP A O 1
ATOM 1066 N N . SER A 1 142 ? 4.470 -9.880 7.677 1.00 93.00 142 SER A N 1
ATOM 1067 C CA . SER A 1 142 ? 4.939 -9.299 6.415 1.00 93.00 142 SER A CA 1
ATOM 1068 C C . SER A 1 142 ? 3.851 -8.426 5.791 1.00 93.00 142 SER A C 1
ATOM 1070 O O . SER A 1 142 ? 3.748 -8.342 4.567 1.00 93.00 142 SER A O 1
ATOM 1072 N N . VAL A 1 143 ? 2.985 -7.834 6.622 1.00 97.25 143 VAL A N 1
ATOM 1073 C CA . VAL A 1 143 ? 1.872 -7.015 6.144 1.00 97.25 143 VAL A CA 1
ATOM 1074 C C . VAL A 1 143 ? 2.395 -5.719 5.536 1.00 97.25 143 VAL A C 1
ATOM 1076 O O . VAL A 1 143 ? 3.244 -5.042 6.116 1.00 97.25 143 VAL A O 1
ATOM 1079 N N . GLU A 1 144 ? 1.863 -5.349 4.375 1.00 97.38 144 GLU A N 1
ATOM 1080 C CA . GLU A 1 144 ? 2.158 -4.075 3.727 1.00 97.38 144 GLU A CA 1
ATOM 1081 C C . GLU A 1 144 ? 0.924 -3.170 3.727 1.00 97.38 144 GLU A C 1
ATOM 1083 O O . GLU A 1 144 ? -0.075 -3.458 3.066 1.00 97.38 144 GLU A O 1
ATOM 1088 N N . ILE A 1 145 ? 1.007 -2.027 4.403 1.00 98.12 145 ILE A N 1
ATOM 1089 C CA . ILE A 1 145 ? -0.008 -0.975 4.320 1.00 98.12 145 ILE A CA 1
ATOM 1090 C C . ILE A 1 145 ? 0.536 0.164 3.466 1.00 98.12 145 ILE A C 1
ATOM 1092 O O . ILE A 1 145 ? 1.485 0.839 3.851 1.00 98.12 145 ILE A O 1
ATOM 1096 N N . ALA A 1 146 ? -0.070 0.389 2.305 1.00 94.75 146 ALA A N 1
ATOM 1097 C CA . ALA A 1 146 ? 0.250 1.517 1.442 1.00 94.75 146 ALA A CA 1
ATOM 1098 C C . ALA A 1 146 ? -0.840 2.580 1.571 1.00 94.75 146 ALA A C 1
ATOM 1100 O O . ALA A 1 146 ? -1.949 2.398 1.075 1.00 94.75 146 ALA A O 1
ATOM 1101 N N . ALA A 1 147 ? -0.532 3.671 2.257 1.00 94.50 147 ALA A N 1
ATOM 1102 C CA . ALA A 1 147 ? -1.474 4.729 2.568 1.00 94.50 147 ALA A CA 1
ATOM 1103 C C . ALA A 1 147 ? -1.160 5.992 1.761 1.00 94.50 147 ALA A C 1
ATOM 1105 O O . ALA A 1 147 ? -0.046 6.503 1.818 1.00 94.50 147 ALA A O 1
ATOM 1106 N N . ASP A 1 148 ? -2.162 6.519 1.067 1.00 88.25 148 ASP A N 1
ATOM 1107 C CA . ASP A 1 148 ? -2.100 7.789 0.339 1.00 88.25 148 ASP A CA 1
ATOM 1108 C C . ASP A 1 148 ? -3.276 8.703 0.748 1.00 88.25 148 ASP A C 1
ATOM 1110 O O . ASP A 1 148 ? -4.269 8.811 0.026 1.00 88.25 148 ASP A O 1
ATOM 1114 N N . PRO A 1 149 ? -3.262 9.246 1.983 1.00 83.50 149 PRO A N 1
ATOM 1115 C CA . PRO A 1 149 ? -4.311 10.144 2.462 1.00 83.50 149 PRO A CA 1
ATOM 1116 C C . PRO A 1 149 ? -3.964 11.618 2.239 1.00 83.50 149 PRO A C 1
ATOM 1118 O O . PRO A 1 149 ? -2.835 12.026 2.467 1.00 83.50 149 PRO A O 1
ATOM 1121 N N . ASP A 1 150 ? -4.935 12.484 1.971 1.00 78.88 150 ASP A N 1
ATOM 1122 C CA . ASP A 1 150 ? -4.691 13.935 2.023 1.00 78.88 150 ASP A CA 1
ATOM 1123 C C . ASP A 1 150 ? -4.429 14.452 3.455 1.00 78.88 150 ASP A C 1
ATOM 1125 O O . ASP A 1 150 ? -3.771 15.483 3.640 1.00 78.88 150 ASP A O 1
ATOM 1129 N N . GLY A 1 151 ? -4.964 13.753 4.465 1.00 84.44 151 GLY A N 1
ATOM 1130 C CA . GLY A 1 151 ? -4.806 14.048 5.891 1.00 84.44 151 GLY A CA 1
ATOM 1131 C C . GLY A 1 151 ? -3.727 13.201 6.574 1.00 84.44 151 GLY A C 1
ATOM 1132 O O . GLY A 1 151 ? -2.536 13.337 6.290 1.00 84.44 151 GLY A O 1
ATOM 1133 N N . HIS A 1 152 ? -4.126 12.356 7.530 1.00 89.12 152 HIS A N 1
ATOM 1134 C CA . HIS A 1 152 ? -3.187 11.553 8.325 1.00 89.12 152 HIS A CA 1
ATOM 1135 C C . HIS A 1 152 ? -3.065 10.116 7.804 1.00 89.12 152 HIS A C 1
ATOM 1137 O O . HIS A 1 152 ? -4.047 9.456 7.480 1.00 89.12 152 HIS A O 1
ATOM 1143 N N . VAL A 1 153 ? -1.851 9.578 7.797 1.00 94.00 153 VAL A N 1
ATOM 1144 C CA . VAL A 1 153 ? -1.584 8.147 7.587 1.00 94.00 153 VAL A CA 1
ATOM 1145 C C . VAL A 1 153 ? -2.062 7.357 8.798 1.00 94.00 153 VAL A C 1
ATOM 1147 O O . VAL A 1 153 ? -2.830 6.407 8.663 1.00 94.00 153 VAL A O 1
ATOM 1150 N N . ILE A 1 154 ? -1.649 7.793 9.989 1.00 94.88 154 ILE A N 1
ATOM 1151 C CA . ILE A 1 154 ? -2.079 7.220 11.264 1.00 94.88 154 ILE A CA 1
ATOM 1152 C C . ILE A 1 154 ? -2.477 8.364 12.189 1.00 94.88 154 ILE A C 1
ATOM 1154 O O . ILE A 1 154 ? -1.662 9.237 12.493 1.00 94.88 154 ILE A O 1
ATOM 1158 N N . TYR A 1 155 ? -3.708 8.321 12.686 1.00 93.62 155 TYR A N 1
ATOM 1159 C CA . TYR A 1 155 ? -4.174 9.177 13.764 1.00 93.62 155 TYR A CA 1
ATOM 1160 C C . TYR A 1 155 ? -4.548 8.338 14.988 1.00 93.62 155 TYR A C 1
ATOM 1162 O O . TYR A 1 155 ? -5.423 7.480 14.925 1.00 93.62 155 TYR A O 1
ATOM 1170 N N . ILE A 1 156 ? -3.885 8.595 16.117 1.00 92.31 156 ILE A N 1
ATOM 1171 C CA . ILE A 1 156 ? -4.210 8.008 17.419 1.00 92.31 156 ILE A CA 1
ATOM 1172 C C . ILE A 1 156 ? -4.746 9.112 18.333 1.00 92.31 156 ILE A C 1
ATOM 1174 O O . ILE A 1 156 ? -3.977 9.961 18.791 1.00 92.31 156 ILE A O 1
ATOM 1178 N N . GLU A 1 157 ? -6.047 9.090 18.642 1.00 90.00 157 GLU A N 1
ATOM 1179 C CA . GLU A 1 157 ? -6.692 10.139 19.451 1.00 90.00 157 GLU A CA 1
ATOM 1180 C C . GLU A 1 157 ? -6.203 10.099 20.915 1.00 90.00 157 GLU A C 1
ATOM 1182 O O . GLU A 1 157 ? -5.993 11.131 21.564 1.00 90.00 157 GLU A O 1
ATOM 1187 N N . LYS A 1 158 ? -6.020 8.904 21.482 1.00 87.50 158 LYS A N 1
ATOM 1188 C CA . LYS A 1 158 ? -5.575 8.748 22.873 1.00 87.50 158 LYS A CA 1
ATOM 1189 C C . LYS A 1 158 ? -4.543 7.639 23.002 1.00 87.50 158 LYS A C 1
ATOM 1191 O O . LYS A 1 158 ? -4.881 6.462 23.048 1.00 87.50 158 LYS A O 1
ATOM 1196 N N . ALA A 1 159 ? -3.278 8.010 23.162 1.00 81.38 159 ALA A N 1
ATOM 1197 C CA . ALA A 1 159 ? -2.241 7.055 23.553 1.00 81.38 159 ALA A CA 1
ATOM 1198 C C . ALA A 1 159 ? -2.549 6.423 24.934 1.00 81.38 159 ALA A C 1
ATOM 1200 O O . ALA A 1 159 ? -2.656 7.140 25.941 1.00 81.38 159 ALA A O 1
ATOM 1201 N N . LYS A 1 160 ? -2.675 5.089 24.977 1.00 73.12 160 LYS A N 1
ATOM 1202 C CA . LYS A 1 160 ? -2.942 4.248 26.158 1.00 73.12 160 LYS A CA 1
ATOM 1203 C C . LYS A 1 160 ? -1.998 3.033 26.126 1.00 73.12 160 LYS A C 1
ATOM 1205 O O . LYS A 1 160 ? -1.526 2.651 25.065 1.00 73.12 160 LYS A O 1
ATOM 1210 N N . GLY A 1 161 ? -1.687 2.461 27.291 1.00 62.94 161 GLY A N 1
ATOM 1211 C CA . GLY A 1 161 ? -0.850 1.257 27.399 1.00 62.94 161 GLY A CA 1
ATOM 1212 C C . GLY A 1 161 ? 0.618 1.511 27.768 1.00 62.94 161 GLY A C 1
ATOM 1213 O O . GLY A 1 161 ? 1.030 2.636 28.068 1.00 62.94 161 GLY A O 1
ATOM 1214 N N . LYS A 1 162 ? 1.402 0.426 27.825 1.00 60.34 162 LYS A N 1
ATOM 1215 C CA . LYS A 1 162 ? 2.863 0.462 27.997 1.00 60.34 162 LYS A CA 1
ATOM 1216 C C . LYS A 1 162 ? 3.482 0.506 26.600 1.00 60.34 162 LYS A C 1
ATOM 1218 O O . LYS A 1 162 ? 3.155 -0.354 25.800 1.00 60.34 162 LYS A O 1
ATOM 1223 N N . ASN A 1 163 ? 4.339 1.499 26.345 1.00 68.75 163 ASN A N 1
ATOM 1224 C CA . ASN A 1 163 ? 5.117 1.690 25.111 1.00 68.75 163 ASN A CA 1
ATOM 1225 C C . ASN A 1 163 ? 5.489 0.371 24.401 1.00 68.75 163 ASN A C 1
ATOM 1227 O O . ASN A 1 163 ? 5.921 -0.553 25.101 1.00 68.75 163 ASN A O 1
ATOM 1231 N N . PRO A 1 164 ? 5.472 0.315 23.057 1.00 85.38 164 PRO A N 1
ATOM 1232 C CA . PRO A 1 164 ? 5.243 1.410 22.094 1.00 85.38 164 PRO A CA 1
ATOM 1233 C C . PRO A 1 164 ? 3.762 1.711 21.780 1.00 85.38 164 PRO A C 1
ATOM 1235 O O . PRO A 1 164 ? 2.893 0.885 22.007 1.00 85.38 164 PRO A O 1
ATOM 1238 N N . ILE A 1 165 ? 3.480 2.916 21.266 1.00 87.88 165 ILE A N 1
ATOM 1239 C CA . ILE A 1 165 ? 2.146 3.363 20.808 1.00 87.88 165 ILE A CA 1
ATOM 1240 C C . ILE A 1 165 ? 1.957 3.117 19.305 1.00 87.88 165 ILE A C 1
ATOM 1242 O O . ILE A 1 165 ? 0.838 2.864 18.867 1.00 87.88 165 ILE A O 1
ATOM 1246 N N . ILE A 1 166 ? 3.043 3.165 18.529 1.00 91.56 166 ILE A N 1
ATOM 1247 C CA . ILE A 1 166 ? 3.093 2.655 17.155 1.00 91.56 166 ILE A CA 1
ATOM 1248 C C . ILE A 1 166 ? 4.285 1.713 17.056 1.00 91.56 166 ILE A C 1
ATOM 1250 O O . ILE A 1 166 ? 5.394 2.096 17.437 1.00 91.56 166 ILE A O 1
ATOM 1254 N N . SER A 1 167 ? 4.074 0.510 16.534 1.00 91.94 167 SER A N 1
ATOM 1255 C CA . SER A 1 167 ? 5.132 -0.485 16.359 1.00 91.94 167 SER A CA 1
ATOM 1256 C C . SER A 1 167 ? 5.041 -1.140 14.991 1.00 91.94 167 SER A C 1
ATOM 1258 O O . SER A 1 167 ? 3.967 -1.582 14.594 1.00 91.94 167 SER A O 1
ATOM 1260 N N . VAL A 1 168 ? 6.172 -1.201 14.290 1.00 93.94 168 VAL A N 1
ATOM 1261 C CA . VAL A 1 168 ? 6.341 -1.971 13.056 1.00 93.94 168 VAL A CA 1
ATOM 1262 C C . VAL A 1 168 ? 7.400 -3.030 13.336 1.00 93.94 168 VAL A C 1
ATOM 1264 O O . VAL A 1 168 ? 8.527 -2.702 13.705 1.00 93.94 168 VAL A O 1
ATOM 1267 N N . GLN A 1 169 ? 7.023 -4.297 13.213 1.00 90.31 169 GLN A N 1
ATOM 1268 C CA . GLN A 1 169 ? 7.834 -5.455 13.586 1.00 90.31 169 GLN A CA 1
ATOM 1269 C C . GLN A 1 169 ? 8.055 -6.373 12.382 1.00 90.31 169 GLN A C 1
ATOM 1271 O O . GLN A 1 169 ? 7.445 -6.194 11.329 1.00 90.31 169 GLN A O 1
ATOM 1276 N N . ASP A 1 170 ? 8.936 -7.358 12.550 1.00 91.00 170 ASP A N 1
ATOM 1277 C CA . ASP A 1 170 ? 9.224 -8.385 11.546 1.00 91.00 170 ASP A CA 1
ATOM 1278 C C . ASP A 1 170 ? 9.526 -7.800 10.153 1.00 91.00 170 ASP A C 1
ATOM 1280 O O . ASP A 1 170 ? 10.412 -6.953 9.997 1.00 91.00 170 ASP A O 1
ATOM 1284 N N . ASP A 1 171 ? 8.800 -8.263 9.134 1.00 90.06 171 ASP A N 1
ATOM 1285 C CA . ASP A 1 171 ? 8.862 -7.800 7.758 1.00 90.06 171 ASP A CA 1
ATOM 1286 C C . ASP A 1 171 ? 7.734 -6.824 7.397 1.00 90.06 171 ASP A C 1
ATOM 1288 O O . ASP A 1 171 ? 7.602 -6.476 6.222 1.00 90.06 171 ASP A O 1
ATOM 1292 N N . ALA A 1 172 ? 6.942 -6.372 8.374 1.00 94.94 172 ALA A N 1
ATOM 1293 C CA . ALA A 1 172 ? 5.851 -5.441 8.137 1.00 94.94 172 ALA A CA 1
ATOM 1294 C C . ALA A 1 172 ? 6.352 -4.081 7.640 1.00 94.94 172 ALA A C 1
ATOM 1296 O O . ALA A 1 172 ? 7.469 -3.636 7.938 1.00 94.94 172 ALA A O 1
ATOM 1297 N N . LYS A 1 173 ? 5.488 -3.409 6.881 1.00 94.94 173 LYS A N 1
ATOM 1298 C CA . LYS A 1 173 ? 5.801 -2.152 6.213 1.00 94.94 173 LYS A CA 1
ATOM 1299 C C . LYS A 1 173 ? 4.582 -1.243 6.157 1.00 94.94 173 LYS A C 1
ATOM 1301 O O . LYS A 1 173 ? 3.502 -1.673 5.753 1.00 94.94 173 LYS A O 1
ATOM 1306 N N . VAL A 1 174 ? 4.775 0.034 6.473 1.00 96.50 174 VAL A N 1
ATOM 1307 C CA . VAL A 1 174 ? 3.792 1.090 6.192 1.00 96.50 174 VAL A CA 1
ATOM 1308 C C . VAL A 1 174 ? 4.432 2.103 5.253 1.00 96.50 174 VAL A C 1
ATOM 1310 O O . VAL A 1 174 ? 5.466 2.665 5.592 1.00 96.50 174 VAL A O 1
ATOM 1313 N N . THR A 1 175 ? 3.852 2.339 4.079 1.00 94.06 175 THR A N 1
ATOM 1314 C CA . THR A 1 175 ? 4.386 3.278 3.079 1.00 94.06 175 THR A CA 1
ATOM 1315 C C . THR A 1 175 ? 3.416 4.408 2.805 1.00 94.06 175 THR A C 1
ATOM 1317 O O . THR A 1 175 ? 2.228 4.142 2.625 1.00 94.06 175 THR A O 1
ATOM 1320 N N . PHE A 1 176 ? 3.916 5.634 2.696 1.00 92.12 176 PHE A N 1
ATOM 1321 C CA . PHE A 1 176 ? 3.116 6.804 2.335 1.00 92.12 176 PHE A CA 1
ATOM 1322 C C . PHE A 1 176 ? 3.945 7.858 1.587 1.00 92.12 176 PHE A C 1
ATOM 1324 O O . PHE A 1 176 ? 5.167 7.878 1.743 1.00 92.12 176 PHE A O 1
ATOM 1331 N N . PRO A 1 177 ? 3.325 8.737 0.783 1.00 85.06 177 PRO A N 1
ATOM 1332 C CA . PRO A 1 177 ? 4.040 9.779 0.046 1.00 85.06 177 PRO A CA 1
ATOM 1333 C C . PRO A 1 177 ? 4.865 10.723 0.935 1.00 85.06 177 PRO A C 1
ATOM 1335 O O . PRO A 1 177 ? 4.496 11.053 2.064 1.00 85.06 177 PRO A O 1
ATOM 1338 N N . LYS A 1 178 ? 6.002 11.201 0.430 1.00 80.69 178 LYS A N 1
ATOM 1339 C CA . LYS A 1 178 ? 6.887 12.126 1.154 1.00 80.69 178 LYS A CA 1
ATOM 1340 C C . LYS A 1 178 ? 6.252 13.492 1.376 1.00 80.69 178 LYS A C 1
ATOM 1342 O O . LYS A 1 178 ? 6.494 14.127 2.403 1.00 80.69 178 LYS A O 1
ATOM 1347 N N . ASP A 1 179 ? 5.463 13.977 0.428 1.00 72.56 179 ASP A N 1
ATOM 1348 C CA . ASP A 1 179 ? 4.752 15.246 0.565 1.00 72.56 179 ASP A CA 1
ATOM 1349 C C . ASP A 1 179 ? 3.758 15.207 1.738 1.00 72.56 179 ASP A C 1
ATOM 1351 O O . ASP A 1 179 ? 3.648 16.193 2.473 1.00 72.56 179 ASP A O 1
ATOM 1355 N N . ASN A 1 180 ? 3.153 14.048 2.008 1.00 69.62 180 ASN A N 1
ATOM 1356 C CA . ASN A 1 180 ? 2.359 13.806 3.209 1.00 69.62 180 ASN A CA 1
ATOM 1357 C C . ASN A 1 180 ? 3.173 13.855 4.503 1.00 69.62 180 ASN A C 1
ATOM 1359 O O . ASN A 1 180 ? 2.656 14.321 5.527 1.00 69.62 180 ASN A O 1
ATOM 1363 N N . ALA A 1 181 ? 4.439 13.421 4.506 1.00 52.66 181 ALA A N 1
ATOM 1364 C CA . ALA A 1 181 ? 5.290 13.468 5.703 1.00 52.66 181 ALA A CA 1
ATOM 1365 C C . ALA A 1 181 ? 5.401 14.898 6.263 1.00 52.66 181 ALA A C 1
ATOM 1367 O O . ALA A 1 181 ? 5.395 15.110 7.477 1.00 52.66 181 ALA A O 1
ATOM 1368 N N . ASN A 1 182 ? 5.378 15.895 5.375 1.00 52.56 182 ASN A N 1
ATOM 1369 C CA . ASN A 1 182 ? 5.432 17.313 5.727 1.00 52.56 182 ASN A CA 1
ATOM 1370 C C . ASN A 1 182 ? 4.107 17.870 6.297 1.00 52.56 182 ASN A C 1
ATOM 1372 O O . ASN A 1 182 ? 4.093 19.000 6.785 1.00 52.56 182 ASN A O 1
ATOM 1376 N N . LYS A 1 183 ? 3.004 17.103 6.256 1.00 60.66 183 LYS A N 1
ATOM 1377 C CA . LYS A 1 183 ? 1.653 17.496 6.714 1.00 60.66 183 LYS A CA 1
ATOM 1378 C C . LYS A 1 183 ? 1.269 16.937 8.100 1.00 60.66 183 LYS A C 1
ATOM 1380 O O . LYS A 1 183 ? 0.106 17.013 8.480 1.00 60.66 183 LYS A O 1
ATOM 1385 N N . ASN A 1 184 ? 2.218 16.405 8.879 1.00 67.38 184 ASN A N 1
ATOM 1386 C CA . ASN A 1 184 ? 1.957 15.577 10.073 1.00 67.38 184 ASN A CA 1
ATOM 1387 C C . ASN A 1 184 ? 1.264 14.246 9.719 1.00 67.38 184 ASN A C 1
ATOM 1389 O O . ASN A 1 184 ? 0.183 13.944 10.223 1.00 67.38 184 ASN A O 1
ATOM 1393 N N . SER A 1 185 ? 1.902 13.439 8.863 1.00 78.00 185 SER A N 1
ATOM 1394 C CA . SER A 1 185 ? 1.404 12.105 8.468 1.00 78.00 185 SER A CA 1
ATOM 1395 C C . SER A 1 185 ? 1.015 11.214 9.646 1.00 78.00 185 SER A C 1
ATOM 1397 O O . SER A 1 185 ? 0.074 10.435 9.543 1.00 78.00 185 SER A O 1
ATOM 1399 N N . ILE A 1 186 ? 1.727 11.323 10.766 1.00 84.88 186 ILE A N 1
ATOM 1400 C CA . ILE A 1 186 ? 1.415 10.596 11.991 1.00 84.88 186 ILE A CA 1
ATOM 1401 C C . ILE A 1 186 ? 1.022 11.616 13.053 1.00 84.88 186 ILE A C 1
ATOM 1403 O O . ILE A 1 186 ? 1.834 12.455 13.450 1.00 84.88 186 ILE A O 1
ATOM 1407 N N . LEU A 1 187 ? -0.215 11.523 13.535 1.00 84.12 187 LEU A N 1
ATOM 1408 C CA . LEU A 1 187 ? -0.719 12.333 14.635 1.00 84.12 187 LEU A CA 1
ATOM 1409 C C . LEU A 1 187 ? -1.023 11.432 15.831 1.00 84.12 187 LEU A C 1
ATOM 1411 O O . LEU A 1 187 ? -1.819 10.504 15.746 1.00 84.12 187 LEU A O 1
ATOM 1415 N N . VAL A 1 188 ? -0.416 11.730 16.978 1.00 81.25 188 VAL A N 1
ATOM 1416 C CA . VAL A 1 188 ? -0.731 11.063 18.246 1.00 81.25 188 VAL A CA 1
ATOM 1417 C C . VAL A 1 188 ? -1.112 12.124 19.263 1.00 81.25 188 VAL A C 1
ATOM 1419 O O . VAL A 1 188 ? -0.268 12.906 19.709 1.00 81.25 188 VAL A O 1
ATOM 1422 N N . THR A 1 189 ? -2.381 12.155 19.659 1.00 80.75 189 THR A N 1
ATOM 1423 C CA . THR A 1 189 ? -2.848 13.027 20.734 1.00 80.75 189 THR A CA 1
ATOM 1424 C C . THR A 1 189 ? -2.806 12.303 22.080 1.00 80.75 189 THR A C 1
ATOM 1426 O O . THR A 1 189 ? -3.013 11.094 22.217 1.00 80.75 189 THR A O 1
ATOM 1429 N N . LYS A 1 190 ? -2.444 13.064 23.115 1.00 70.75 190 LYS A N 1
ATOM 1430 C CA . LYS A 1 190 ? -2.249 12.561 24.477 1.00 70.75 190 LYS A CA 1
ATOM 1431 C C . LYS A 1 190 ? -3.357 13.055 25.392 1.00 70.75 190 LYS A C 1
ATOM 1433 O O . LYS A 1 190 ? -3.773 14.209 25.307 1.00 70.75 190 LYS A O 1
ATOM 1438 N N . SER A 1 191 ? -3.763 12.215 26.340 1.00 65.44 191 SER A N 1
ATOM 1439 C CA . SER A 1 191 ? -4.479 12.718 27.513 1.00 65.44 191 SER A CA 1
ATOM 1440 C C . SER A 1 191 ? -3.510 13.535 28.386 1.00 65.44 191 SER A C 1
ATOM 1442 O O . SER A 1 191 ? -2.323 13.205 28.428 1.00 65.44 191 SER A O 1
ATOM 1444 N N . PRO A 1 192 ? -3.967 14.568 29.121 1.00 60.69 192 PRO A N 1
ATOM 1445 C CA . PRO A 1 192 ? -3.099 15.378 29.988 1.00 60.69 192 PRO A CA 1
ATOM 1446 C C . PRO A 1 192 ? -2.297 14.567 31.020 1.00 60.69 192 PRO A C 1
ATOM 1448 O O . PRO A 1 192 ? -1.232 14.994 31.456 1.00 60.69 192 PRO A O 1
ATOM 1451 N N . SER A 1 193 ? -2.805 13.393 31.405 1.00 62.41 193 SER A N 1
ATOM 1452 C CA . SER A 1 193 ? -2.172 12.450 32.331 1.00 62.41 193 SER A CA 1
ATOM 1453 C C . SER A 1 193 ? -1.117 11.541 31.685 1.00 62.41 193 SER A C 1
ATOM 1455 O O . SER A 1 193 ? -0.327 10.932 32.409 1.00 62.41 193 SER A O 1
ATOM 1457 N N . THR A 1 194 ? -1.072 11.438 30.354 1.00 64.38 194 THR A N 1
ATOM 1458 C CA . THR A 1 194 ? -0.162 10.537 29.639 1.00 64.38 194 THR A CA 1
ATOM 1459 C C . THR A 1 194 ? 1.186 11.225 29.395 1.00 64.38 194 THR A C 1
ATOM 1461 O O . THR A 1 194 ? 1.271 12.236 28.695 1.00 64.38 194 THR A O 1
ATOM 1464 N N . LYS A 1 195 ? 2.270 10.670 29.957 1.00 62.88 195 LYS A N 1
ATOM 1465 C CA . LYS A 1 195 ? 3.644 11.128 29.690 1.00 62.88 195 LYS A CA 1
ATOM 1466 C C . LYS A 1 195 ? 4.202 10.425 28.452 1.00 62.88 195 LYS A C 1
ATOM 1468 O O . LYS A 1 195 ? 4.158 9.200 28.386 1.00 62.88 195 LYS A O 1
ATOM 1473 N N . GLN A 1 196 ? 4.754 11.195 27.515 1.00 64.75 196 GLN A N 1
ATOM 1474 C CA . GLN A 1 196 ? 5.498 10.643 26.383 1.00 64.75 196 GLN A CA 1
ATOM 1475 C C . GLN A 1 196 ? 6.746 9.926 26.906 1.00 64.75 196 GLN A C 1
ATOM 1477 O O . GLN A 1 196 ? 7.544 10.520 27.628 1.00 64.75 196 GLN A O 1
ATOM 1482 N N . GLY A 1 197 ? 6.871 8.639 26.595 1.00 61.47 197 GLY A N 1
ATOM 1483 C CA . GLY A 1 197 ? 8.042 7.827 26.907 1.00 61.47 197 GLY A CA 1
ATOM 1484 C C . GLY A 1 197 ? 8.994 7.758 25.716 1.00 61.47 197 GLY A C 1
ATOM 1485 O O . GLY A 1 197 ? 8.568 7.914 24.575 1.00 61.47 197 GLY A O 1
ATOM 1486 N N . GLU A 1 198 ? 10.271 7.482 25.977 1.00 58.22 198 GLU A N 1
ATOM 1487 C CA . GLU A 1 198 ? 11.339 7.469 24.959 1.00 58.22 198 GLU A CA 1
ATOM 1488 C C . GLU A 1 198 ? 11.103 6.455 23.820 1.00 58.22 198 GLU A C 1
ATOM 1490 O O . GLU A 1 198 ? 11.595 6.652 22.717 1.00 58.22 198 GLU A O 1
ATOM 1495 N N . ASN A 1 199 ? 10.281 5.423 24.050 1.00 71.06 199 ASN A N 1
ATOM 1496 C CA . ASN A 1 199 ? 10.014 4.335 23.100 1.00 71.06 199 ASN A CA 1
ATOM 1497 C C . ASN A 1 199 ? 8.565 4.318 22.582 1.00 71.06 199 ASN A C 1
ATOM 1499 O O . ASN A 1 199 ? 7.999 3.251 22.375 1.00 71.06 199 ASN A O 1
ATOM 1503 N N . TRP A 1 200 ? 7.915 5.476 22.431 1.00 79.62 200 TRP A N 1
ATOM 1504 C CA . TRP A 1 200 ? 6.546 5.540 21.882 1.00 79.62 200 TRP A CA 1
ATOM 1505 C C . TRP A 1 200 ? 6.441 5.054 20.440 1.00 79.62 200 TRP A C 1
ATOM 1507 O O . TRP A 1 200 ? 5.395 4.542 20.048 1.00 79.62 200 TRP A O 1
ATOM 1517 N N . PHE A 1 201 ? 7.524 5.194 19.687 1.00 87.44 201 PHE A N 1
ATOM 1518 C CA . PHE A 1 201 ? 7.609 4.784 18.300 1.00 87.44 201 PHE A CA 1
ATOM 1519 C C . PHE A 1 201 ? 8.642 3.670 18.184 1.00 87.44 201 PHE A C 1
ATOM 1521 O O . PHE A 1 201 ? 9.827 3.845 18.503 1.00 87.44 201 PHE A O 1
ATOM 1528 N N . ASP A 1 202 ? 8.173 2.501 17.769 1.00 88.38 202 ASP A N 1
ATOM 1529 C CA . ASP A 1 202 ? 8.998 1.332 17.523 1.00 88.38 202 ASP A CA 1
ATOM 1530 C C . ASP A 1 202 ? 8.999 0.948 16.051 1.00 88.38 202 ASP A C 1
ATOM 1532 O O . ASP A 1 202 ? 8.510 -0.100 15.649 1.00 88.38 202 ASP A O 1
ATOM 1536 N N . TYR A 1 203 ? 9.529 1.866 15.253 1.00 90.44 203 TYR A N 1
ATOM 1537 C CA . TYR A 1 203 ? 9.832 1.697 13.842 1.00 90.44 203 TYR A CA 1
ATOM 1538 C C . TYR A 1 203 ? 11.070 2.535 13.498 1.00 90.44 203 TYR A C 1
ATOM 1540 O O . TYR A 1 203 ? 11.518 3.365 14.298 1.00 90.44 203 TYR A O 1
ATOM 1548 N N . ALA A 1 204 ? 11.630 2.303 12.320 1.00 87.56 204 ALA A N 1
ATOM 1549 C CA . ALA A 1 204 ? 12.589 3.184 11.677 1.00 87.56 204 ALA A CA 1
ATOM 1550 C C . ALA A 1 204 ? 12.005 3.686 10.352 1.00 87.56 204 ALA A C 1
ATOM 1552 O O . ALA A 1 204 ? 11.171 3.017 9.744 1.00 87.56 204 ALA A O 1
ATOM 1553 N N . GLU A 1 205 ? 12.428 4.878 9.943 1.00 88.81 205 GLU A N 1
ATOM 1554 C CA . GLU A 1 205 ? 11.995 5.507 8.698 1.00 88.81 205 GLU A CA 1
ATOM 1555 C C . GLU A 1 205 ? 13.058 5.274 7.624 1.00 88.81 205 GLU A C 1
ATOM 1557 O O . GLU A 1 205 ? 14.243 5.535 7.846 1.00 88.81 205 GLU A O 1
ATOM 1562 N N . ALA A 1 206 ? 12.632 4.791 6.463 1.00 84.81 206 ALA A N 1
ATOM 1563 C CA . ALA A 1 206 ? 13.430 4.740 5.249 1.00 84.81 206 ALA A CA 1
ATOM 1564 C C . ALA A 1 206 ? 12.765 5.607 4.175 1.00 84.81 206 ALA A C 1
ATOM 1566 O O . ALA A 1 206 ? 11.544 5.743 4.141 1.00 84.81 206 ALA A O 1
ATOM 1567 N N . TYR A 1 207 ? 13.571 6.218 3.312 1.00 81.19 207 TYR A N 1
ATOM 1568 C CA . TYR A 1 207 ? 13.078 7.010 2.190 1.00 81.19 207 TYR A CA 1
ATOM 1569 C C . TYR A 1 207 ? 13.344 6.265 0.887 1.00 81.19 207 TYR A C 1
ATOM 1571 O O . TYR A 1 207 ? 14.494 5.942 0.587 1.00 81.19 207 TYR A O 1
ATOM 1579 N N . ASP A 1 208 ? 12.286 6.014 0.120 1.00 75.94 208 ASP A N 1
ATOM 1580 C CA . ASP A 1 208 ? 12.386 5.514 -1.245 1.00 75.94 208 ASP A CA 1
ATOM 1581 C C . ASP A 1 208 ? 12.402 6.712 -2.210 1.00 75.94 208 ASP A C 1
ATOM 1583 O O . ASP A 1 208 ? 11.384 7.364 -2.450 1.00 75.94 208 ASP A O 1
ATOM 1587 N N . GLU A 1 209 ? 13.585 7.015 -2.753 1.00 70.19 209 GLU A N 1
ATOM 1588 C CA . GLU A 1 209 ? 13.794 8.108 -3.714 1.00 70.19 209 GLU A CA 1
ATOM 1589 C C . GLU A 1 209 ? 13.044 7.917 -5.038 1.00 70.19 209 GLU A C 1
ATOM 1591 O O . GLU A 1 209 ? 12.817 8.891 -5.757 1.00 70.19 209 GLU A O 1
ATOM 1596 N N . PHE A 1 210 ? 12.700 6.680 -5.400 1.00 61.72 210 PHE A N 1
ATOM 1597 C CA . PHE A 1 210 ? 12.038 6.373 -6.661 1.00 61.72 210 PHE A CA 1
ATOM 1598 C C . PHE A 1 210 ? 10.549 6.623 -6.586 1.00 61.72 210 PHE A C 1
ATOM 1600 O O . PHE A 1 210 ? 9.993 7.255 -7.483 1.00 61.72 210 PHE A O 1
ATOM 1607 N N . ASP A 1 211 ? 9.914 6.077 -5.552 1.00 67.62 211 ASP A N 1
ATOM 1608 C CA . ASP A 1 211 ? 8.469 6.205 -5.370 1.00 67.62 211 ASP A CA 1
ATOM 1609 C C . ASP A 1 211 ? 8.112 7.535 -4.672 1.00 67.62 211 ASP A C 1
ATOM 1611 O O . ASP A 1 211 ? 6.938 7.871 -4.561 1.00 67.62 211 ASP A O 1
ATOM 1615 N N . ASP A 1 212 ? 9.119 8.308 -4.240 1.00 79.38 212 ASP A N 1
ATOM 1616 C CA . ASP A 1 212 ? 8.988 9.498 -3.391 1.00 79.38 212 ASP A CA 1
ATOM 1617 C C . ASP A 1 212 ? 8.133 9.216 -2.145 1.00 79.38 212 ASP A C 1
ATOM 1619 O O . ASP A 1 212 ? 7.286 10.012 -1.739 1.00 79.38 212 ASP A O 1
ATOM 1623 N N . THR A 1 213 ? 8.359 8.051 -1.529 1.00 83.44 213 THR A N 1
ATOM 1624 C CA . THR A 1 213 ? 7.613 7.567 -0.360 1.00 83.44 213 THR A CA 1
ATOM 1625 C C . THR A 1 213 ? 8.497 7.420 0.869 1.00 83.44 213 THR A C 1
ATOM 1627 O O . THR A 1 213 ? 9.667 7.052 0.783 1.00 83.44 213 THR A O 1
ATOM 1630 N N . ILE A 1 214 ? 7.910 7.655 2.038 1.00 87.50 214 ILE A N 1
ATOM 1631 C CA . ILE A 1 214 ? 8.450 7.255 3.335 1.00 87.50 214 ILE A CA 1
ATOM 1632 C C . ILE A 1 214 ? 7.955 5.848 3.664 1.00 87.50 214 ILE A C 1
ATOM 1634 O O . ILE A 1 214 ? 6.790 5.515 3.441 1.00 87.50 214 ILE A O 1
ATOM 1638 N N . GLU A 1 215 ? 8.841 5.039 4.229 1.00 91.56 215 GLU A N 1
ATOM 1639 C CA . GLU A 1 215 ? 8.567 3.684 4.683 1.00 91.56 215 GLU A CA 1
ATOM 1640 C C . GLU A 1 215 ? 8.842 3.571 6.179 1.00 91.56 215 GLU A C 1
ATOM 1642 O O . GLU A 1 215 ? 9.951 3.838 6.641 1.00 91.56 215 GLU A O 1
ATOM 1647 N N . LEU A 1 216 ? 7.843 3.136 6.940 1.00 93.00 216 LEU A N 1
ATOM 1648 C CA . LEU A 1 216 ? 8.021 2.692 8.315 1.00 93.00 216 LEU A CA 1
ATOM 1649 C C . LEU A 1 216 ? 8.295 1.193 8.284 1.00 93.00 216 LEU A C 1
ATOM 1651 O O . LEU A 1 216 ? 7.474 0.420 7.782 1.00 93.00 216 LEU A O 1
ATOM 1655 N N . VAL A 1 217 ? 9.437 0.792 8.830 1.00 92.81 217 VAL A N 1
ATOM 1656 C CA . VAL A 1 217 ? 9.884 -0.604 8.905 1.00 92.81 217 VAL A CA 1
ATOM 1657 C C . VAL A 1 217 ? 10.384 -0.930 10.308 1.00 92.81 217 VAL A C 1
ATOM 1659 O O . VAL A 1 217 ? 10.637 -0.038 11.123 1.00 92.81 217 VAL A O 1
ATOM 1662 N N . ALA A 1 218 ? 10.574 -2.214 10.597 1.00 88.94 218 ALA A N 1
ATOM 1663 C CA . ALA A 1 218 ? 11.174 -2.636 11.853 1.00 88.94 218 ALA A CA 1
ATOM 1664 C C . ALA A 1 218 ? 12.589 -2.053 12.043 1.00 88.94 218 ALA A C 1
ATOM 1666 O O . ALA A 1 218 ? 13.406 -2.019 11.120 1.00 88.94 218 ALA A O 1
ATOM 1667 N N . LYS A 1 219 ? 12.913 -1.604 13.265 1.00 84.38 219 LYS A N 1
ATOM 1668 C CA . LYS A 1 219 ? 14.197 -0.932 13.573 1.00 84.38 219 LYS A CA 1
ATOM 1669 C C . LYS A 1 219 ? 15.434 -1.772 13.252 1.00 84.38 219 LYS A C 1
ATOM 1671 O O . LYS A 1 219 ? 16.490 -1.225 12.956 1.00 84.38 219 LYS A O 1
ATOM 1676 N N . ASN A 1 220 ? 15.317 -3.094 13.322 1.00 76.69 220 ASN A N 1
ATOM 1677 C CA . ASN A 1 220 ? 16.381 -4.044 12.993 1.00 76.69 220 ASN A CA 1
ATOM 1678 C C . ASN A 1 220 ? 16.627 -4.194 11.478 1.00 76.69 220 ASN A C 1
ATOM 1680 O O . ASN A 1 220 ? 17.650 -4.761 11.097 1.00 76.69 220 ASN A O 1
ATOM 1684 N N . LYS A 1 221 ? 15.724 -3.696 10.624 1.00 67.00 221 LYS A N 1
ATOM 1685 C CA . LYS A 1 221 ? 15.846 -3.760 9.161 1.00 67.00 221 LYS A CA 1
ATOM 1686 C C . LYS A 1 221 ? 16.546 -2.564 8.533 1.00 67.00 221 LYS A C 1
ATOM 1688 O O . LYS A 1 221 ? 17.048 -2.682 7.417 1.00 67.00 221 LYS A O 1
ATOM 1693 N N . VAL A 1 222 ? 16.628 -1.437 9.232 1.00 52.19 222 VAL A N 1
ATOM 1694 C CA . VAL A 1 222 ? 17.385 -0.282 8.747 1.00 52.19 222 VAL A CA 1
ATOM 1695 C C . VAL A 1 222 ? 18.857 -0.498 9.083 1.00 52.19 222 VAL A C 1
ATOM 1697 O O . VAL A 1 222 ? 19.250 -0.513 10.250 1.00 52.19 222 VAL A O 1
ATOM 1700 N N . LYS A 1 223 ? 19.697 -0.673 8.053 1.00 43.47 223 LYS A N 1
ATOM 1701 C CA . LYS A 1 223 ? 21.144 -0.486 8.216 1.00 43.47 223 LYS A CA 1
ATOM 1702 C C . LYS A 1 223 ? 21.335 0.951 8.696 1.00 43.47 223 LYS A C 1
ATOM 1704 O O . LYS A 1 223 ? 20.940 1.879 8.003 1.00 43.47 223 LYS A O 1
ATOM 1709 N N . LYS A 1 224 ? 21.873 1.122 9.904 1.00 32.62 224 LYS A N 1
ATOM 1710 C CA . LYS A 1 224 ? 22.173 2.436 10.478 1.00 32.62 224 LYS A CA 1
ATOM 1711 C C . LYS A 1 224 ? 23.051 3.246 9.523 1.00 32.62 224 LYS A C 1
ATOM 1713 O O . LYS A 1 224 ? 24.257 3.024 9.479 1.00 32.62 224 LYS A O 1
ATOM 1718 N N . ASP A 1 225 ? 22.466 4.242 8.877 1.00 32.91 225 ASP A N 1
ATOM 1719 C CA . ASP A 1 225 ? 23.192 5.443 8.486 1.00 32.91 225 ASP A CA 1
ATOM 1720 C C . ASP A 1 225 ? 23.204 6.388 9.695 1.00 32.91 225 ASP A C 1
ATOM 1722 O O . ASP A 1 225 ? 22.469 7.373 9.768 1.00 32.91 225 ASP A O 1
ATOM 1726 N N . ASP A 1 226 ? 24.021 6.059 10.703 1.00 31.03 226 ASP A N 1
ATOM 1727 C CA . ASP A 1 226 ? 24.384 7.042 11.722 1.00 31.03 226 ASP A CA 1
ATOM 1728 C C . ASP A 1 226 ? 25.330 8.045 11.048 1.00 31.03 226 ASP A C 1
ATOM 1730 O O . ASP A 1 226 ? 26.484 7.739 10.740 1.00 31.03 226 ASP A O 1
ATOM 1734 N N . LYS A 1 227 ? 24.833 9.262 10.803 1.00 36.78 227 LYS A N 1
ATOM 1735 C CA . LYS A 1 227 ? 25.686 10.410 10.497 1.00 36.78 227 LYS A CA 1
ATOM 1736 C C . LYS A 1 227 ? 26.649 10.620 11.661 1.00 36.78 227 LYS A C 1
ATOM 1738 O O . LYS A 1 227 ? 26.308 11.220 12.677 1.00 36.78 227 LYS A O 1
ATOM 1743 N N . THR A 1 228 ? 27.885 10.183 11.496 1.00 27.44 228 THR A N 1
ATOM 1744 C CA . THR A 1 228 ? 29.036 10.792 12.154 1.00 27.44 228 THR A CA 1
ATOM 1745 C C . THR A 1 228 ? 30.167 10.794 11.141 1.00 27.44 228 THR A C 1
ATOM 1747 O O . THR A 1 228 ? 30.527 9.753 10.596 1.00 27.44 228 THR A O 1
ATOM 1750 N N . ASP A 1 229 ? 30.658 11.991 10.829 1.00 39.75 229 ASP A N 1
ATOM 1751 C CA . ASP A 1 229 ? 31.823 12.201 9.982 1.00 39.75 229 ASP A CA 1
ATOM 1752 C C . ASP A 1 229 ? 33.008 11.401 10.528 1.00 39.75 229 ASP A C 1
ATOM 1754 O O . ASP A 1 229 ? 33.563 11.775 11.553 1.00 39.75 229 ASP A O 1
ATOM 1758 N N . GLU A 1 230 ? 33.412 10.330 9.841 1.00 27.98 230 GLU A N 1
ATOM 1759 C CA . GLU A 1 230 ? 34.805 9.883 9.786 1.00 27.98 230 GLU A CA 1
ATOM 1760 C C . GLU A 1 230 ? 35.021 8.881 8.636 1.00 27.98 230 GLU A C 1
ATOM 1762 O O . GLU A 1 230 ? 34.577 7.739 8.649 1.00 27.98 230 GLU A O 1
ATOM 1767 N N . LYS A 1 231 ? 35.704 9.383 7.600 1.00 29.89 231 LYS A N 1
ATOM 1768 C CA . LYS A 1 231 ? 36.603 8.690 6.664 1.00 29.89 231 LYS A CA 1
ATOM 1769 C C . LYS A 1 231 ? 36.232 7.246 6.273 1.00 29.89 231 LYS A C 1
ATOM 1771 O O . LYS A 1 231 ? 36.655 6.275 6.890 1.00 29.89 231 LYS A O 1
ATOM 1776 N N . LYS A 1 232 ? 35.554 7.144 5.126 1.00 28.75 232 LYS A N 1
ATOM 1777 C CA . LYS A 1 232 ? 35.323 5.918 4.351 1.00 28.75 232 LYS A CA 1
ATOM 1778 C C . LYS A 1 232 ? 36.656 5.212 4.053 1.00 28.75 232 LYS A C 1
ATOM 1780 O O . LYS A 1 232 ? 37.401 5.654 3.179 1.00 28.75 232 LYS A O 1
ATOM 1785 N N . ASP A 1 233 ? 36.944 4.134 4.775 1.00 26.19 233 ASP A N 1
ATOM 1786 C CA . ASP A 1 233 ? 37.855 3.089 4.310 1.00 26.19 233 ASP A CA 1
ATOM 1787 C C . ASP A 1 233 ? 36.988 1.930 3.810 1.00 26.19 233 ASP A C 1
ATOM 1789 O O . ASP A 1 233 ? 36.291 1.250 4.568 1.00 26.19 233 ASP A O 1
ATOM 1793 N N . GLU A 1 234 ? 36.926 1.808 2.488 1.00 33.41 234 GLU A N 1
ATOM 1794 C CA . GLU A 1 234 ? 36.119 0.822 1.784 1.00 33.41 234 GLU A CA 1
ATOM 1795 C C . GLU A 1 234 ? 36.729 -0.564 1.977 1.00 33.41 234 GLU A C 1
ATOM 1797 O O . GLU A 1 234 ? 37.637 -0.969 1.252 1.00 33.41 234 GLU A O 1
ATOM 1802 N N . THR A 1 235 ? 36.185 -1.348 2.906 1.00 24.72 235 THR A N 1
ATOM 1803 C CA . THR A 1 235 ? 36.417 -2.793 2.861 1.00 24.72 235 THR A CA 1
ATOM 1804 C C . THR A 1 235 ? 35.408 -3.403 1.894 1.00 24.72 235 THR A C 1
ATOM 1806 O O . THR A 1 235 ? 34.280 -3.735 2.259 1.00 24.72 235 THR A O 1
ATOM 1809 N N . LYS A 1 236 ? 35.821 -3.507 0.623 1.00 30.59 236 LYS A N 1
ATOM 1810 C CA . LYS A 1 236 ? 35.180 -4.357 -0.385 1.00 30.59 236 LYS A CA 1
ATOM 1811 C C . LYS A 1 236 ? 34.935 -5.737 0.216 1.00 30.59 236 LYS A C 1
ATOM 1813 O O . LYS A 1 236 ? 35.876 -6.430 0.595 1.00 30.59 236 LYS A O 1
ATOM 1818 N N . THR A 1 237 ? 33.672 -6.140 0.261 1.00 26.12 237 THR A N 1
ATOM 1819 C CA . THR A 1 237 ? 33.346 -7.558 0.366 1.00 26.12 237 THR A CA 1
ATOM 1820 C C . THR A 1 237 ? 33.598 -8.135 -1.022 1.00 26.12 237 THR A C 1
ATOM 1822 O O . THR A 1 237 ? 32.937 -7.754 -1.985 1.00 26.12 237 THR A O 1
ATOM 1825 N N . ASP A 1 238 ? 34.646 -8.945 -1.138 1.00 29.92 238 ASP A N 1
ATOM 1826 C CA . ASP A 1 238 ? 35.023 -9.644 -2.364 1.00 29.92 238 ASP A CA 1
ATOM 1827 C C . ASP A 1 238 ? 33.947 -10.704 -2.652 1.00 29.92 238 ASP A C 1
ATOM 1829 O O . ASP A 1 238 ? 34.017 -11.849 -2.203 1.00 29.92 238 ASP A O 1
ATOM 1833 N N . GLU A 1 239 ? 32.890 -10.307 -3.360 1.00 35.69 239 GLU A N 1
ATOM 1834 C CA . GLU A 1 239 ? 32.043 -11.265 -4.053 1.00 35.69 239 GLU A CA 1
ATOM 1835 C C . GLU A 1 239 ? 32.879 -11.854 -5.188 1.00 35.69 239 GLU A C 1
ATOM 1837 O O . GLU A 1 239 ? 33.311 -11.150 -6.102 1.00 35.69 239 GLU A O 1
ATOM 1842 N N . THR A 1 240 ? 33.137 -13.158 -5.133 1.00 30.72 240 THR A N 1
ATOM 1843 C CA . THR A 1 240 ? 33.759 -13.901 -6.230 1.00 30.72 240 THR A CA 1
ATOM 1844 C C . THR A 1 240 ? 32.977 -13.664 -7.524 1.00 30.72 240 THR A C 1
ATOM 1846 O O . THR A 1 240 ? 31.935 -14.278 -7.759 1.00 30.72 240 THR A O 1
ATOM 1849 N N . LYS A 1 241 ? 33.487 -12.752 -8.360 1.00 41.03 241 LYS A N 1
ATOM 1850 C CA . LYS A 1 241 ? 32.892 -12.312 -9.624 1.00 41.03 241 LYS A CA 1
ATOM 1851 C C . LYS A 1 241 ? 32.909 -13.466 -10.627 1.00 41.03 241 LYS A C 1
ATOM 1853 O O . LYS A 1 241 ? 33.886 -13.679 -11.342 1.00 41.03 241 LYS A O 1
ATOM 1858 N N . THR A 1 242 ? 31.832 -14.243 -10.670 1.00 54.25 242 THR A N 1
ATOM 1859 C CA . THR A 1 242 ? 31.612 -15.223 -11.736 1.00 54.25 242 THR A CA 1
ATOM 1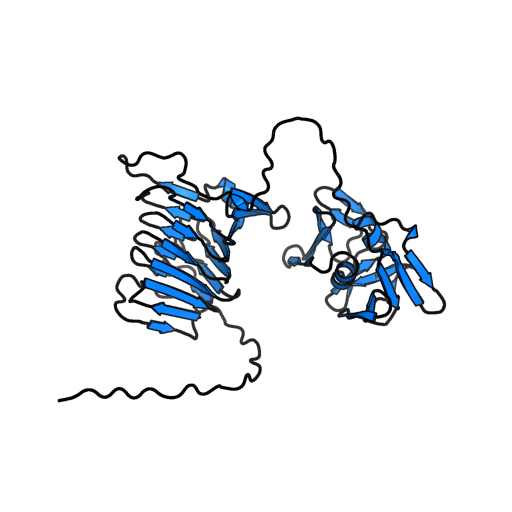860 C C . THR A 1 242 ? 31.184 -14.473 -12.994 1.00 54.25 242 THR A C 1
ATOM 1862 O O . THR A 1 242 ? 30.051 -14.018 -13.105 1.00 54.25 242 THR A O 1
ATOM 1865 N N . THR A 1 243 ? 32.107 -14.296 -13.941 1.00 70.69 243 THR A N 1
ATOM 1866 C CA . THR A 1 243 ? 31.809 -13.652 -15.229 1.00 70.69 243 THR A CA 1
ATOM 1867 C C . THR A 1 243 ? 30.855 -14.528 -16.036 1.00 70.69 243 THR A C 1
ATOM 1869 O O . THR A 1 243 ? 31.209 -15.644 -16.424 1.00 70.69 243 THR A O 1
ATOM 1872 N N . ASN A 1 244 ? 29.654 -14.027 -16.315 1.00 82.44 244 ASN A N 1
ATOM 1873 C CA . ASN A 1 244 ? 28.676 -14.689 -17.168 1.00 82.44 244 ASN A CA 1
ATOM 1874 C C . ASN A 1 244 ? 28.797 -14.182 -18.608 1.00 82.44 244 ASN A C 1
ATOM 1876 O O . ASN A 1 244 ? 29.212 -13.056 -18.876 1.00 82.44 244 ASN A O 1
ATOM 1880 N N . THR A 1 245 ? 28.428 -15.031 -19.563 1.00 87.12 245 THR A N 1
ATOM 1881 C CA . THR A 1 245 ? 28.335 -14.651 -20.976 1.00 87.12 245 THR A CA 1
ATOM 1882 C C . THR A 1 245 ? 26.877 -14.630 -21.400 1.00 87.12 245 THR A C 1
ATOM 1884 O O . THR A 1 245 ? 26.205 -15.658 -21.333 1.00 87.12 245 THR A O 1
ATOM 1887 N N . TYR A 1 246 ? 26.405 -13.483 -21.875 1.00 87.94 246 TYR A N 1
ATOM 1888 C CA . TYR A 1 246 ? 25.067 -13.309 -22.421 1.00 87.94 246 TYR A CA 1
ATOM 1889 C C . TYR A 1 246 ? 25.129 -13.174 -23.939 1.00 87.94 246 TYR A C 1
ATOM 1891 O O . TYR A 1 246 ? 25.894 -12.362 -24.456 1.00 87.94 246 TYR A O 1
ATOM 1899 N N . GLN A 1 247 ? 24.328 -13.955 -24.661 1.00 89.38 247 GLN A N 1
ATOM 1900 C CA . GLN A 1 247 ? 24.258 -13.907 -26.121 1.00 89.38 247 GLN A CA 1
ATOM 1901 C C . GLN A 1 247 ? 22.858 -13.515 -26.575 1.00 89.38 247 GLN A C 1
ATOM 1903 O O . GLN A 1 247 ? 21.867 -14.146 -26.201 1.00 89.38 247 GLN A O 1
ATOM 1908 N N . LEU A 1 248 ? 22.800 -12.487 -27.417 1.00 90.19 248 LEU A N 1
ATOM 1909 C CA . LEU A 1 248 ? 21.571 -11.923 -27.956 1.00 90.19 248 LEU A CA 1
ATOM 1910 C C . LEU A 1 248 ? 21.631 -11.954 -29.475 1.00 90.19 248 LEU A C 1
ATOM 1912 O O . LEU A 1 248 ? 22.551 -11.394 -30.067 1.00 90.19 248 LEU A O 1
ATOM 1916 N N . THR A 1 249 ? 20.656 -12.590 -30.116 1.00 90.12 249 THR A N 1
ATOM 1917 C CA . THR A 1 249 ? 20.618 -12.696 -31.580 1.00 90.12 249 THR A CA 1
ATOM 1918 C C . THR A 1 249 ? 19.513 -11.815 -32.137 1.00 90.12 249 THR A C 1
ATOM 1920 O O . THR A 1 249 ? 18.362 -11.923 -31.721 1.00 90.12 249 THR A O 1
ATOM 1923 N N . ILE A 1 250 ? 19.849 -10.949 -33.094 1.00 89.25 250 ILE A N 1
ATOM 1924 C CA . ILE A 1 250 ? 18.870 -10.069 -33.742 1.00 89.25 250 ILE A CA 1
ATOM 1925 C C . ILE A 1 250 ? 17.739 -10.902 -34.352 1.00 89.25 250 ILE A C 1
ATOM 1927 O O . ILE A 1 250 ? 17.986 -11.874 -35.065 1.00 89.25 250 ILE A O 1
ATOM 1931 N N . GLY A 1 251 ? 16.495 -10.510 -34.072 1.00 86.44 251 GLY A N 1
ATOM 1932 C CA . GLY A 1 251 ? 15.301 -11.215 -34.537 1.00 86.44 251 GLY A CA 1
ATOM 1933 C C . GLY A 1 251 ? 14.928 -12.466 -33.733 1.00 86.44 251 GLY A C 1
ATOM 1934 O O . GLY A 1 251 ? 13.926 -13.095 -34.064 1.00 86.44 251 GLY A O 1
ATOM 1935 N N . LYS A 1 252 ? 15.670 -12.821 -32.673 1.00 89.25 252 LYS A N 1
ATOM 1936 C CA . LYS A 1 252 ? 15.302 -13.896 -31.737 1.00 89.25 252 LYS A CA 1
ATOM 1937 C C . LYS A 1 252 ? 15.059 -13.343 -30.337 1.00 89.25 252 LYS A C 1
ATOM 1939 O O . LYS A 1 252 ? 15.900 -12.638 -29.797 1.00 89.25 252 LYS A O 1
ATOM 1944 N N . ALA A 1 253 ? 13.915 -13.691 -29.756 1.00 88.44 253 ALA A N 1
ATOM 1945 C CA . ALA A 1 253 ? 13.522 -13.266 -28.414 1.00 88.44 253 ALA A CA 1
ATOM 1946 C C . ALA A 1 253 ? 14.365 -13.899 -27.293 1.00 88.44 253 ALA A C 1
ATOM 1948 O O . ALA A 1 253 ? 14.501 -13.308 -26.223 1.00 88.44 253 ALA A O 1
ATOM 1949 N N . ASP A 1 254 ? 14.932 -15.082 -27.535 1.00 89.06 254 ASP A N 1
ATOM 1950 C CA . ASP A 1 254 ? 15.714 -15.803 -26.535 1.00 89.06 254 ASP A CA 1
ATOM 1951 C C . ASP A 1 254 ? 17.077 -15.153 -26.283 1.00 89.06 254 ASP A C 1
ATOM 1953 O O . ASP A 1 254 ? 17.834 -14.832 -27.205 1.00 89.06 254 ASP A O 1
ATOM 1957 N N . ILE A 1 255 ? 17.405 -15.041 -25.001 1.00 88.81 255 ILE A N 1
ATOM 1958 C CA . ILE A 1 255 ? 18.682 -14.582 -24.472 1.00 88.81 255 ILE A CA 1
ATOM 1959 C C . ILE A 1 255 ? 19.346 -15.766 -23.792 1.00 88.81 255 ILE A C 1
ATOM 1961 O O . ILE A 1 255 ? 18.789 -16.378 -22.872 1.00 88.81 255 ILE A O 1
ATOM 1965 N N . LEU A 1 256 ? 20.555 -16.086 -24.242 1.00 87.06 256 LEU A N 1
ATOM 1966 C CA . LEU A 1 256 ? 21.313 -17.195 -23.690 1.00 87.06 256 LEU A CA 1
ATOM 1967 C C . LEU A 1 256 ? 22.255 -16.668 -22.613 1.00 87.06 256 LEU A C 1
ATOM 1969 O O . LEU A 1 256 ? 23.012 -15.741 -22.882 1.00 87.06 256 LEU A O 1
ATOM 1973 N N . LYS A 1 257 ? 22.254 -17.287 -21.433 1.00 87.75 257 LYS A N 1
ATOM 1974 C CA . LYS A 1 257 ? 23.269 -17.112 -20.391 1.00 87.75 257 LYS A CA 1
ATOM 1975 C C . LYS A 1 257 ? 24.121 -18.372 -20.352 1.00 87.75 257 LYS A C 1
ATOM 1977 O O . LYS A 1 257 ? 23.601 -19.470 -20.175 1.00 87.75 257 LYS A O 1
ATOM 1982 N N . ASN A 1 258 ? 25.426 -18.224 -20.545 1.00 85.69 258 ASN A N 1
ATOM 1983 C CA . ASN A 1 258 ? 26.393 -19.326 -20.567 1.00 85.69 258 ASN A CA 1
ATOM 1984 C C . ASN A 1 258 ? 25.984 -20.467 -21.526 1.00 85.69 258 ASN A C 1
ATOM 1986 O O . ASN A 1 258 ? 26.165 -21.643 -21.224 1.00 85.69 258 ASN A O 1
ATOM 1990 N N . GLY A 1 259 ? 25.407 -20.113 -22.681 1.00 84.00 259 GLY A N 1
ATOM 1991 C CA . GLY A 1 259 ? 24.985 -21.060 -23.719 1.00 84.00 259 GLY A CA 1
ATOM 1992 C C . GLY A 1 259 ? 23.609 -21.711 -23.517 1.00 84.00 259 GLY A C 1
ATOM 1993 O O . GLY A 1 259 ? 23.157 -22.418 -24.414 1.00 84.00 259 GLY A O 1
ATOM 1994 N N . ALA A 1 260 ? 22.917 -21.456 -22.402 1.00 83.00 260 ALA A N 1
ATOM 1995 C CA . ALA A 1 260 ? 21.555 -21.936 -22.151 1.00 83.00 260 ALA A CA 1
ATOM 1996 C C . ALA A 1 260 ? 20.543 -20.785 -22.198 1.00 83.00 260 ALA A C 1
ATOM 1998 O O . ALA A 1 260 ? 20.865 -19.668 -21.800 1.00 83.00 260 ALA A O 1
ATOM 1999 N N . VAL A 1 261 ? 19.314 -21.043 -22.659 1.00 85.31 261 VAL A N 1
ATOM 2000 C CA .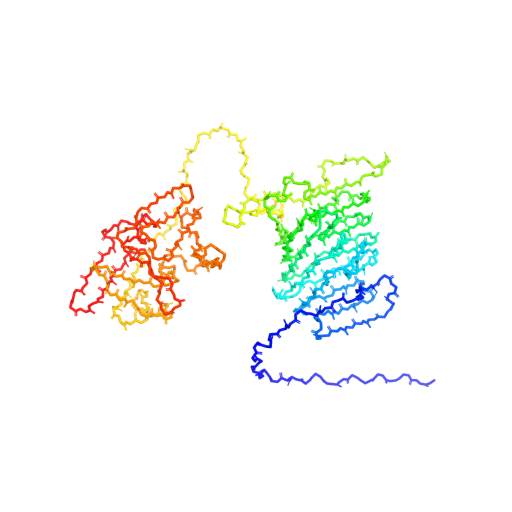 VAL A 1 261 ? 18.242 -20.032 -22.639 1.00 85.31 261 VAL A CA 1
ATOM 2001 C C . VAL A 1 261 ? 17.955 -19.642 -21.190 1.00 85.31 261 VAL A C 1
ATOM 2003 O O . VAL A 1 261 ? 17.597 -20.488 -20.376 1.00 85.31 261 VAL A O 1
ATOM 2006 N N . SER A 1 262 ? 18.141 -18.362 -20.875 1.00 81.69 262 SER A N 1
ATOM 2007 C CA . SER A 1 262 ? 17.955 -17.809 -19.529 1.00 81.69 262 SER A CA 1
ATOM 2008 C C . SER A 1 262 ? 16.744 -16.897 -19.435 1.00 81.69 262 SER A C 1
ATOM 2010 O O . SER A 1 262 ? 16.179 -16.744 -18.357 1.00 81.69 262 SER A O 1
ATOM 2012 N N . HIS A 1 263 ? 16.381 -16.249 -20.537 1.00 83.88 263 HIS A N 1
ATOM 2013 C CA . HIS A 1 263 ? 15.244 -15.349 -20.603 1.00 83.88 263 HIS A CA 1
ATOM 2014 C C . HIS A 1 263 ? 14.723 -15.301 -22.036 1.00 83.88 263 HIS A C 1
ATOM 2016 O O . HIS A 1 263 ? 15.514 -15.313 -22.977 1.00 83.88 263 HIS A O 1
ATOM 2022 N N . THR A 1 264 ? 13.409 -15.200 -22.195 1.00 87.81 264 THR A N 1
ATOM 2023 C CA . THR A 1 264 ? 12.764 -14.970 -23.488 1.00 87.81 264 THR A CA 1
ATOM 2024 C C . THR A 1 264 ? 12.075 -13.618 -23.413 1.00 87.81 264 THR A C 1
ATOM 2026 O O . THR A 1 264 ? 11.144 -13.435 -22.633 1.00 87.81 264 THR A O 1
ATOM 2029 N N . ALA A 1 265 ? 12.567 -12.655 -24.189 1.00 83.56 265 ALA A N 1
ATOM 2030 C CA . ALA A 1 265 ? 11.993 -11.321 -24.246 1.00 83.56 265 ALA A CA 1
ATOM 2031 C C . ALA A 1 265 ? 10.614 -11.346 -24.922 1.00 83.56 265 ALA A C 1
ATOM 2033 O O . ALA A 1 265 ? 10.405 -12.072 -25.889 1.00 83.56 265 ALA A O 1
ATOM 2034 N N . ASP A 1 266 ? 9.701 -10.475 -24.492 1.00 81.44 266 ASP A N 1
ATOM 2035 C CA . ASP A 1 266 ? 8.377 -10.356 -25.126 1.00 81.44 266 ASP A CA 1
ATOM 2036 C C . ASP A 1 266 ? 8.461 -9.961 -26.611 1.00 81.44 266 ASP A C 1
ATOM 2038 O O . ASP A 1 266 ? 7.596 -10.306 -27.413 1.00 81.44 266 ASP A O 1
ATOM 2042 N N . VAL A 1 267 ? 9.502 -9.207 -26.978 1.00 88.81 267 VAL A N 1
ATOM 2043 C CA . VAL A 1 267 ? 9.746 -8.738 -28.343 1.00 88.81 267 VAL A CA 1
ATOM 2044 C C . VAL A 1 267 ? 11.230 -8.884 -28.663 1.00 88.81 267 VAL A C 1
ATOM 2046 O O . VAL A 1 267 ? 12.093 -8.543 -27.852 1.00 88.81 267 VAL A O 1
ATOM 2049 N N . ALA A 1 268 ? 11.532 -9.391 -29.858 1.00 88.31 268 ALA A N 1
ATOM 2050 C CA . ALA A 1 268 ? 12.899 -9.645 -30.288 1.00 88.31 268 ALA A CA 1
ATOM 2051 C C . ALA A 1 268 ? 13.723 -8.346 -30.454 1.00 88.31 268 ALA A C 1
ATOM 2053 O O . ALA A 1 268 ? 13.193 -7.322 -30.903 1.00 88.31 268 ALA A O 1
ATOM 2054 N N . PRO A 1 269 ? 15.037 -8.388 -30.169 1.00 90.50 269 PRO A N 1
ATOM 2055 C CA . PRO A 1 269 ? 15.936 -7.278 -30.426 1.00 90.50 269 PRO A CA 1
ATOM 2056 C C . PRO A 1 269 ? 16.078 -7.015 -31.926 1.00 90.50 269 PRO A C 1
ATOM 2058 O O . PRO A 1 269 ? 16.067 -7.936 -32.750 1.00 90.50 269 PRO A O 1
ATOM 2061 N N . TYR A 1 270 ? 16.268 -5.749 -32.283 1.00 89.50 270 TYR A N 1
ATOM 2062 C CA . TYR A 1 270 ? 16.454 -5.309 -33.666 1.00 89.50 270 TYR A CA 1
ATOM 2063 C C . TYR A 1 270 ? 17.579 -4.286 -33.778 1.00 89.50 270 TYR A C 1
ATOM 2065 O O . TYR A 1 270 ? 18.077 -3.772 -32.781 1.00 89.50 270 TYR A O 1
ATOM 2073 N N . ILE A 1 271 ? 17.989 -3.991 -35.009 1.00 89.12 271 ILE A N 1
ATOM 2074 C CA . ILE A 1 271 ? 18.974 -2.945 -35.281 1.00 89.12 271 ILE A CA 1
ATOM 2075 C C . ILE A 1 271 ? 18.251 -1.694 -35.767 1.00 89.12 271 ILE A C 1
ATOM 2077 O O . ILE A 1 271 ? 17.450 -1.765 -36.700 1.00 89.12 271 ILE A O 1
ATOM 2081 N N . LYS A 1 272 ? 18.587 -0.542 -35.187 1.00 83.69 272 LYS A N 1
ATOM 2082 C CA . LYS A 1 272 ? 18.165 0.775 -35.673 1.00 83.69 272 LYS A CA 1
ATOM 2083 C C . LYS A 1 272 ? 19.320 1.754 -35.576 1.00 83.69 272 LYS A C 1
ATOM 2085 O O . LYS A 1 272 ? 19.975 1.842 -34.545 1.00 83.69 272 LYS A O 1
ATOM 2090 N N . ASN A 1 273 ? 19.591 2.468 -36.668 1.00 81.38 273 ASN A N 1
ATOM 2091 C CA . ASN A 1 273 ? 20.672 3.459 -36.753 1.00 81.38 273 ASN A CA 1
ATOM 2092 C C . ASN A 1 273 ? 22.047 2.928 -36.294 1.00 81.38 273 ASN A C 1
ATOM 2094 O O . ASN A 1 273 ? 22.832 3.659 -35.703 1.00 81.38 273 ASN A O 1
ATOM 2098 N N . GLY A 1 274 ? 22.331 1.644 -36.542 1.00 83.31 274 GLY A N 1
ATOM 2099 C CA . GLY A 1 274 ? 23.583 1.001 -36.122 1.00 83.31 274 GLY A CA 1
ATOM 2100 C C . GLY A 1 274 ? 23.624 0.540 -34.659 1.00 83.31 274 GLY A C 1
ATOM 2101 O O . GLY A 1 274 ? 24.647 0.012 -34.230 1.00 83.31 274 GLY A O 1
ATOM 2102 N N . TYR A 1 275 ? 22.529 0.681 -33.910 1.00 86.00 275 TYR A N 1
ATOM 2103 C CA . TYR A 1 275 ? 22.414 0.245 -32.521 1.00 86.00 275 TYR A CA 1
ATOM 2104 C C . TYR A 1 275 ? 21.520 -0.984 -32.389 1.00 86.00 275 TYR A C 1
ATOM 2106 O O . TYR A 1 275 ? 20.458 -1.058 -33.007 1.00 86.00 275 TYR A O 1
ATOM 2114 N N . THR A 1 276 ? 21.938 -1.930 -31.547 1.00 89.50 276 THR A N 1
ATOM 2115 C CA . THR A 1 276 ? 21.090 -3.040 -31.106 1.00 89.50 276 THR A CA 1
ATOM 2116 C C . THR A 1 276 ? 20.112 -2.528 -30.055 1.00 89.50 276 THR A C 1
ATOM 2118 O O . THR A 1 276 ? 20.527 -2.132 -28.966 1.00 89.50 276 THR A O 1
ATOM 2121 N N . MET A 1 277 ? 18.828 -2.531 -30.395 1.00 91.00 277 MET A N 1
ATOM 2122 C CA . MET A 1 277 ? 17.718 -2.104 -29.549 1.00 91.00 277 MET A CA 1
ATOM 2123 C C . MET A 1 277 ? 17.114 -3.318 -28.849 1.00 91.00 277 MET A C 1
ATOM 2125 O O . MET A 1 277 ? 16.782 -4.308 -29.507 1.00 91.00 277 MET A O 1
ATOM 2129 N N . LEU A 1 278 ? 16.948 -3.231 -27.529 1.00 92.19 278 LEU A N 1
ATOM 2130 C CA . LEU A 1 278 ? 16.302 -4.258 -26.712 1.00 92.19 278 LEU A CA 1
ATOM 2131 C C . LEU A 1 278 ? 15.161 -3.659 -25.892 1.00 92.19 278 LEU A C 1
ATOM 2133 O O . LEU A 1 278 ? 15.287 -2.511 -25.459 1.00 92.19 278 LEU A O 1
ATOM 2137 N N . PRO A 1 279 ? 14.104 -4.436 -25.593 1.00 92.12 279 PRO A N 1
ATOM 2138 C CA . PRO A 1 279 ? 13.115 -4.007 -24.621 1.00 92.12 279 PRO A CA 1
ATOM 2139 C C . PRO A 1 279 ? 13.757 -3.904 -23.229 1.00 92.12 279 PRO A C 1
ATOM 2141 O O . PRO A 1 279 ? 14.566 -4.746 -22.840 1.00 92.12 279 PRO A O 1
ATOM 2144 N N . LEU A 1 280 ? 13.372 -2.889 -22.455 1.00 90.31 280 LEU A N 1
ATOM 2145 C CA . LEU A 1 280 ? 13.993 -2.554 -21.167 1.00 90.31 280 LEU A CA 1
ATOM 2146 C C . LEU A 1 280 ? 14.030 -3.731 -20.174 1.00 90.31 280 LEU A C 1
ATOM 2148 O O . LEU A 1 280 ? 15.038 -3.954 -19.514 1.00 90.31 280 LEU A O 1
ATOM 2152 N N . ARG A 1 281 ? 12.973 -4.551 -20.124 1.00 86.25 281 ARG A N 1
ATOM 2153 C CA . ARG A 1 281 ? 12.934 -5.754 -19.268 1.00 86.25 281 ARG A CA 1
ATOM 2154 C C . ARG A 1 281 ? 13.981 -6.804 -19.649 1.00 86.25 281 ARG A C 1
ATOM 2156 O O . ARG A 1 281 ? 14.562 -7.431 -18.773 1.00 86.25 281 ARG A O 1
ATOM 2163 N N . ALA A 1 282 ? 14.253 -6.969 -20.943 1.00 86.50 282 ALA A N 1
ATOM 2164 C CA . ALA A 1 282 ? 15.285 -7.887 -21.416 1.00 86.50 282 ALA A CA 1
ATOM 2165 C C . ALA A 1 282 ? 16.691 -7.407 -21.035 1.00 86.50 282 ALA A C 1
ATOM 2167 O O . ALA A 1 282 ? 17.552 -8.221 -20.717 1.00 86.50 282 ALA A O 1
ATOM 2168 N N . LEU A 1 283 ? 16.917 -6.090 -21.042 1.00 87.25 283 LEU A N 1
ATOM 2169 C CA . LEU A 1 283 ? 18.173 -5.495 -20.581 1.00 87.25 283 LEU A CA 1
ATOM 2170 C C . LEU A 1 283 ? 18.401 -5.758 -19.087 1.00 87.25 283 LEU A C 1
ATOM 2172 O O . LEU A 1 283 ? 19.502 -6.145 -18.703 1.00 87.25 283 LEU A O 1
ATOM 2176 N N . LEU A 1 284 ? 17.351 -5.644 -18.269 1.00 83.19 284 LEU A N 1
ATOM 2177 C CA . LEU A 1 284 ? 17.411 -5.979 -16.843 1.00 83.19 284 LEU A CA 1
ATOM 2178 C C . LEU A 1 284 ? 17.646 -7.469 -16.603 1.00 83.19 284 LEU A C 1
ATOM 2180 O O . LEU A 1 284 ? 18.474 -7.816 -15.772 1.00 83.19 284 LEU A O 1
ATOM 2184 N N . ALA A 1 285 ? 17.023 -8.361 -17.376 1.00 74.31 285 ALA A N 1
ATOM 2185 C CA . ALA A 1 285 ? 17.279 -9.800 -17.262 1.00 74.31 285 ALA A CA 1
ATOM 2186 C C . ALA A 1 285 ? 18.760 -10.176 -17.487 1.00 74.31 285 ALA A C 1
ATOM 2188 O O . ALA A 1 285 ? 19.231 -11.189 -16.970 1.00 74.31 285 ALA A O 1
ATOM 2189 N N . VAL A 1 286 ? 19.494 -9.360 -18.250 1.00 72.56 286 VAL A N 1
ATOM 2190 C CA . VAL A 1 286 ? 20.927 -9.534 -18.521 1.00 72.56 286 VAL A CA 1
ATOM 2191 C C . VAL A 1 286 ? 21.806 -8.954 -17.406 1.00 72.56 286 VAL A C 1
ATOM 2193 O O . VAL A 1 286 ? 22.862 -9.518 -17.121 1.00 72.56 286 VAL A O 1
ATOM 2196 N N . SER A 1 287 ? 21.400 -7.847 -16.777 1.00 72.75 287 SER A N 1
ATOM 2197 C CA . SER A 1 287 ? 22.230 -7.129 -15.798 1.00 72.75 287 SER A CA 1
ATOM 2198 C C . SER A 1 287 ? 21.785 -7.305 -14.344 1.00 72.75 287 SER A C 1
ATOM 2200 O O . SER A 1 287 ? 22.606 -7.648 -13.500 1.00 72.75 287 SER A O 1
ATOM 2202 N N . ASN A 1 288 ? 20.505 -7.0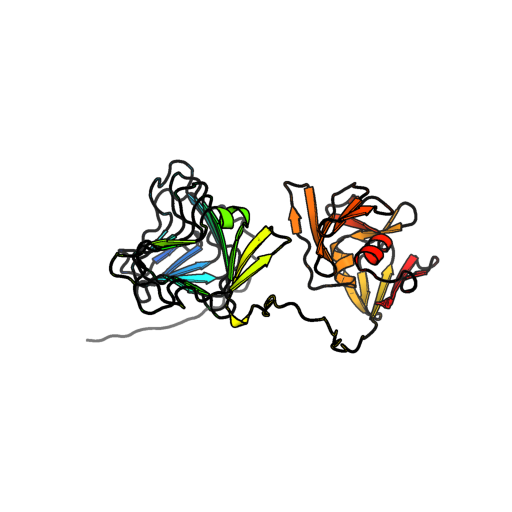91 -14.044 1.00 73.25 288 ASN A N 1
ATOM 2203 C CA . ASN A 1 288 ? 19.918 -7.236 -12.714 1.00 73.25 288 ASN A CA 1
ATOM 2204 C C . ASN A 1 288 ? 18.491 -7.818 -12.825 1.00 73.25 288 ASN A C 1
ATOM 2206 O O . ASN A 1 288 ? 17.524 -7.063 -12.921 1.00 73.25 288 ASN A O 1
ATOM 2210 N N . PRO A 1 289 ? 18.334 -9.153 -12.835 1.00 67.81 289 PRO A N 1
ATOM 2211 C CA . PRO A 1 289 ? 17.045 -9.794 -13.094 1.00 67.81 289 PRO A CA 1
ATOM 2212 C C . PRO A 1 289 ? 16.020 -9.622 -11.964 1.00 67.81 289 PRO A C 1
ATOM 2214 O O . PRO A 1 289 ? 14.838 -9.845 -12.203 1.00 67.81 289 PRO A O 1
ATOM 2217 N N . ALA A 1 290 ? 16.451 -9.244 -10.755 1.00 65.69 290 ALA A N 1
ATOM 2218 C CA . ALA A 1 290 ? 15.550 -8.947 -9.639 1.00 65.69 290 ALA A CA 1
ATOM 2219 C C . ALA A 1 290 ? 14.932 -7.542 -9.738 1.00 65.69 290 ALA A C 1
ATOM 2221 O O . ALA A 1 290 ? 13.994 -7.226 -9.013 1.00 65.69 290 ALA A O 1
ATOM 2222 N N . GLN A 1 291 ? 15.463 -6.693 -10.620 1.00 74.25 291 GLN A N 1
ATOM 2223 C CA . GLN A 1 291 ? 15.024 -5.316 -10.763 1.00 74.25 291 GLN A CA 1
ATOM 2224 C C . GLN A 1 291 ? 13.743 -5.220 -11.594 1.00 74.25 291 GLN A C 1
ATOM 2226 O O . GLN A 1 291 ? 13.649 -5.744 -12.707 1.00 74.25 291 GLN A O 1
ATOM 2231 N N . GLU A 1 292 ? 12.776 -4.465 -11.081 1.00 76.31 292 GLU A N 1
ATOM 2232 C CA . GLU A 1 292 ? 11.511 -4.211 -11.763 1.00 76.31 292 GLU A CA 1
ATOM 2233 C C . GLU A 1 292 ? 11.523 -2.911 -12.580 1.00 76.31 292 GLU A C 1
ATOM 2235 O O . GLU A 1 292 ? 12.206 -1.940 -12.241 1.00 76.31 292 GLU A O 1
ATOM 2240 N N . VAL A 1 293 ? 10.706 -2.896 -13.642 1.00 83.50 293 VAL A N 1
ATOM 2241 C CA . VAL A 1 293 ? 10.348 -1.693 -14.410 1.00 83.50 293 VAL A CA 1
ATOM 2242 C C . VAL A 1 293 ? 8.924 -1.302 -14.055 1.00 83.50 293 VAL A C 1
ATOM 2244 O O . VAL A 1 293 ? 7.997 -2.069 -14.344 1.00 83.50 293 VAL A O 1
ATOM 2247 N N . LYS A 1 294 ? 8.738 -0.085 -13.542 1.00 85.00 294 LYS A N 1
ATOM 2248 C CA . LYS A 1 294 ? 7.411 0.515 -13.374 1.00 85.00 294 LYS A CA 1
ATOM 2249 C C . LYS A 1 294 ? 7.119 1.498 -14.503 1.00 85.00 294 LYS A C 1
ATOM 2251 O O . LYS A 1 294 ? 8.023 2.124 -15.054 1.00 85.00 294 LYS A O 1
ATOM 2256 N N . TRP A 1 295 ? 5.849 1.613 -14.866 1.00 86.56 295 TRP A N 1
ATOM 2257 C CA . TRP A 1 295 ? 5.381 2.537 -15.896 1.00 86.56 295 TRP A CA 1
ATOM 2258 C C . TRP A 1 295 ? 4.485 3.603 -15.269 1.00 86.56 295 TRP A C 1
ATOM 2260 O O . TRP A 1 295 ? 3.487 3.256 -14.640 1.00 86.56 295 TRP A O 1
ATOM 2270 N N . SER A 1 296 ? 4.807 4.880 -15.479 1.00 82.12 296 SER A N 1
ATOM 2271 C CA . SER A 1 296 ? 3.928 6.000 -15.136 1.00 82.12 296 SER A CA 1
ATOM 2272 C C . SER A 1 296 ? 3.103 6.379 -16.358 1.00 82.12 296 SER A C 1
ATOM 2274 O O . SER A 1 296 ? 3.645 6.825 -17.372 1.00 82.12 296 SER A O 1
ATOM 2276 N N . ALA A 1 297 ? 1.782 6.205 -16.273 1.00 77.69 297 ALA A N 1
ATOM 2277 C CA . ALA A 1 297 ? 0.869 6.659 -17.320 1.00 77.69 297 ALA A CA 1
ATOM 2278 C C . ALA A 1 297 ? 0.785 8.194 -17.372 1.00 77.69 297 ALA A C 1
ATOM 2280 O O . ALA A 1 297 ? 0.694 8.759 -18.459 1.00 77.69 297 ALA A O 1
ATOM 2281 N N . THR A 1 298 ? 0.871 8.855 -16.214 1.00 77.25 298 THR A N 1
ATOM 2282 C CA . THR A 1 298 ? 0.806 10.317 -16.075 1.00 77.25 298 THR A CA 1
ATOM 2283 C C . THR A 1 298 ? 2.013 11.001 -16.710 1.00 77.25 298 THR A C 1
ATOM 2285 O O . THR A 1 298 ? 1.857 11.937 -17.489 1.00 77.25 298 THR A O 1
ATOM 2288 N N . GLU A 1 299 ? 3.220 10.508 -16.422 1.00 76.69 299 GLU A N 1
ATOM 2289 C CA . GLU A 1 299 ? 4.465 11.066 -16.972 1.00 76.69 299 GLU A CA 1
ATOM 2290 C C . GLU A 1 299 ? 4.857 10.438 -18.315 1.00 76.69 299 GLU A C 1
ATOM 2292 O O . GLU A 1 299 ? 5.804 10.890 -18.961 1.00 76.69 299 GLU A O 1
ATOM 2297 N N . ASN A 1 300 ? 4.120 9.409 -18.754 1.00 87.50 300 ASN A N 1
ATOM 2298 C CA . ASN A 1 300 ? 4.406 8.617 -19.948 1.00 87.50 300 ASN A CA 1
ATOM 2299 C C . ASN A 1 300 ? 5.879 8.172 -19.978 1.00 87.50 300 ASN A C 1
ATOM 2301 O O . ASN A 1 300 ? 6.599 8.439 -20.936 1.00 87.50 300 ASN A O 1
ATOM 2305 N N . ALA A 1 301 ? 6.348 7.545 -18.899 1.00 90.69 301 ALA A N 1
ATOM 2306 C CA . ALA A 1 301 ? 7.749 7.170 -18.731 1.00 90.69 301 ALA A CA 1
ATOM 2307 C C . ALA A 1 301 ? 7.908 5.843 -17.979 1.00 90.69 301 ALA A C 1
ATOM 2309 O O . ALA A 1 301 ? 7.064 5.451 -17.170 1.00 90.69 301 ALA A O 1
ATOM 2310 N N . ALA A 1 302 ? 9.012 5.151 -18.260 1.00 90.19 302 ALA A N 1
ATOM 2311 C CA . ALA A 1 302 ? 9.436 3.963 -17.535 1.00 90.19 302 ALA A CA 1
ATOM 2312 C C . ALA A 1 302 ? 10.471 4.331 -16.468 1.00 90.19 302 ALA A C 1
ATOM 2314 O O . ALA A 1 302 ? 11.400 5.093 -16.740 1.00 90.19 302 ALA A O 1
ATOM 2315 N N . TYR A 1 303 ? 10.343 3.726 -15.293 1.00 87.12 303 TYR A N 1
ATOM 2316 C CA . TYR A 1 303 ? 11.219 3.939 -14.150 1.00 87.12 303 TYR A CA 1
ATOM 2317 C C . TYR A 1 303 ? 11.826 2.597 -13.728 1.00 87.12 303 TYR A C 1
ATOM 2319 O O . TYR A 1 303 ? 11.133 1.579 -13.666 1.00 87.12 303 TYR A O 1
ATOM 2327 N N . THR A 1 304 ? 13.129 2.590 -13.457 1.00 88.50 304 THR A N 1
ATOM 2328 C CA . THR A 1 304 ? 13.876 1.454 -12.880 1.00 88.50 304 THR A CA 1
ATOM 2329 C C . THR A 1 304 ? 15.034 1.983 -12.032 1.00 88.50 304 THR A C 1
ATOM 2331 O O . THR A 1 304 ? 15.465 3.114 -12.241 1.00 88.50 304 THR A O 1
ATOM 2334 N N . PHE A 1 305 ? 15.591 1.188 -11.120 1.00 80.88 305 PHE A N 1
ATOM 2335 C CA . PHE A 1 305 ? 16.882 1.512 -10.507 1.00 80.88 305 PHE A CA 1
ATOM 2336 C C . PHE A 1 305 ? 18.040 0.945 -11.330 1.00 80.88 305 PHE A C 1
ATOM 2338 O O . PHE A 1 305 ? 17.957 -0.162 -11.867 1.00 80.88 305 PHE A O 1
ATOM 2345 N N . VAL A 1 306 ? 19.120 1.722 -11.437 1.00 79.19 306 VAL A N 1
ATOM 2346 C CA . VAL A 1 306 ? 20.399 1.308 -12.028 1.00 79.19 306 VAL A CA 1
ATOM 2347 C C . VAL A 1 306 ? 21.524 1.825 -11.137 1.00 79.19 306 VAL A C 1
ATOM 2349 O O . VAL A 1 306 ? 21.659 3.038 -10.972 1.00 79.19 306 VAL A O 1
ATOM 2352 N N . ASN A 1 307 ? 22.338 0.917 -10.589 1.00 73.31 307 ASN A N 1
ATOM 2353 C CA . ASN A 1 307 ? 23.384 1.221 -9.600 1.00 73.31 307 ASN A CA 1
ATOM 2354 C C . ASN A 1 307 ? 22.837 2.090 -8.450 1.00 73.31 307 ASN A C 1
ATOM 2356 O O . ASN A 1 307 ? 23.347 3.181 -8.201 1.00 73.31 307 ASN A O 1
ATOM 2360 N N . ASP A 1 308 ? 21.728 1.647 -7.848 1.00 71.56 308 ASP A N 1
ATOM 2361 C CA . ASP A 1 308 ? 21.016 2.309 -6.741 1.00 71.56 308 ASP A CA 1
ATOM 2362 C C . ASP A 1 308 ? 20.511 3.737 -7.025 1.00 71.56 308 ASP A C 1
ATOM 2364 O O . ASP A 1 308 ? 20.071 4.436 -6.120 1.00 71.56 308 ASP A O 1
ATOM 2368 N N . LYS A 1 309 ? 20.511 4.182 -8.290 1.00 76.62 309 LYS A N 1
ATOM 2369 C CA . LYS A 1 309 ? 19.940 5.474 -8.698 1.00 76.62 309 LYS A CA 1
ATOM 2370 C C . LYS A 1 309 ? 18.644 5.282 -9.476 1.00 76.62 309 LYS A C 1
ATOM 2372 O O . LYS A 1 309 ? 18.619 4.544 -10.471 1.00 76.62 309 LYS A O 1
ATOM 2377 N N . LEU A 1 310 ? 17.596 6.008 -9.076 1.00 83.88 310 LEU A N 1
ATOM 2378 C CA . LEU A 1 310 ? 16.346 6.081 -9.831 1.00 83.88 310 LEU A CA 1
ATOM 2379 C C . LEU A 1 310 ? 16.644 6.552 -11.261 1.00 83.88 310 LEU A C 1
ATOM 2381 O O . LEU A 1 310 ? 17.232 7.610 -11.473 1.00 83.88 310 LEU A O 1
ATOM 2385 N N . THR A 1 311 ? 16.229 5.765 -12.246 1.00 88.62 311 THR A N 1
ATOM 2386 C CA . THR A 1 311 ? 16.428 6.037 -13.666 1.00 88.62 311 THR A CA 1
ATOM 2387 C C . THR A 1 311 ? 15.083 6.152 -14.371 1.00 88.62 311 THR A C 1
ATOM 2389 O O . THR A 1 311 ? 14.302 5.203 -14.382 1.00 88.62 311 THR A O 1
ATOM 2392 N N . MET A 1 312 ? 14.841 7.299 -15.007 1.00 91.25 312 MET A N 1
ATOM 2393 C CA . MET A 1 312 ? 13.629 7.601 -15.767 1.00 91.25 312 MET A CA 1
ATOM 2394 C C . MET A 1 312 ? 13.933 7.640 -17.268 1.00 91.25 312 MET A C 1
ATOM 2396 O O . MET A 1 312 ? 14.772 8.421 -17.733 1.00 91.25 312 MET A O 1
ATOM 2400 N N . LEU A 1 313 ? 13.211 6.822 -18.030 1.00 93.56 313 LEU A N 1
ATOM 2401 C CA . LEU A 1 313 ? 13.308 6.692 -19.481 1.00 93.56 313 LEU A CA 1
ATOM 2402 C C . LEU A 1 313 ? 11.966 7.049 -20.126 1.00 93.56 313 LEU A C 1
ATOM 2404 O O . LEU A 1 313 ? 10.968 6.348 -19.961 1.00 93.56 313 LEU A O 1
ATOM 2408 N N . THR A 1 314 ? 11.954 8.123 -20.908 1.00 92.88 314 THR A N 1
ATOM 2409 C CA . THR A 1 314 ? 10.754 8.595 -21.608 1.00 92.88 314 THR A CA 1
ATOM 2410 C C . THR A 1 314 ? 10.765 8.109 -23.066 1.00 92.88 314 THR A C 1
ATOM 2412 O O . THR A 1 314 ? 11.788 8.249 -23.744 1.00 92.88 314 THR A O 1
ATOM 2415 N N . PRO A 1 315 ? 9.653 7.566 -23.598 1.00 93.12 315 PRO A N 1
ATOM 2416 C CA . PRO A 1 315 ? 9.493 7.261 -25.014 1.00 93.12 315 PRO A CA 1
ATOM 2417 C C . PRO A 1 315 ? 9.893 8.417 -25.920 1.00 93.12 315 PRO A C 1
ATOM 2419 O O . PRO A 1 315 ? 9.487 9.558 -25.715 1.00 93.12 315 PRO A O 1
ATOM 2422 N N . ASN A 1 316 ? 10.632 8.096 -26.976 1.00 90.81 316 ASN A N 1
ATOM 2423 C CA . ASN A 1 316 ? 11.071 9.014 -28.026 1.00 90.81 316 ASN A CA 1
ATOM 2424 C C . ASN A 1 316 ? 11.962 10.170 -27.537 1.00 90.81 316 ASN A C 1
ATOM 2426 O O . ASN A 1 316 ? 12.304 11.050 -28.329 1.00 90.81 316 ASN A O 1
ATOM 2430 N N . ALA A 1 317 ? 12.386 10.166 -26.270 1.00 89.19 317 ALA A N 1
ATOM 2431 C CA . ALA A 1 317 ? 13.328 11.141 -25.745 1.00 89.19 317 ALA A CA 1
ATOM 2432 C C . ALA A 1 317 ? 14.768 10.777 -26.127 1.00 89.19 317 ALA A C 1
ATOM 2434 O O . ALA A 1 317 ? 15.170 9.614 -26.102 1.00 89.19 317 ALA A O 1
ATOM 2435 N N . ALA A 1 318 ? 15.569 11.796 -26.444 1.00 92.06 318 ALA A N 1
ATOM 2436 C CA . ALA A 1 318 ? 17.005 11.664 -26.709 1.00 92.06 318 ALA A CA 1
ATOM 2437 C C . ALA A 1 318 ? 17.860 11.697 -25.427 1.00 92.06 318 ALA A C 1
ATOM 2439 O O . ALA A 1 318 ? 19.089 11.723 -25.496 1.00 92.06 318 ALA A O 1
ATOM 2440 N N . THR A 1 319 ? 17.221 11.739 -24.260 1.00 91.50 319 THR A N 1
ATOM 2441 C CA . THR A 1 319 ? 17.855 11.827 -22.943 1.00 91.50 319 THR A CA 1
ATOM 2442 C C . THR A 1 319 ? 17.118 10.942 -21.946 1.00 91.50 319 THR A C 1
ATOM 2444 O O . THR A 1 319 ? 15.922 10.702 -22.105 1.00 91.50 319 THR A O 1
ATOM 2447 N N . TYR A 1 320 ? 17.810 10.530 -20.890 1.00 91.00 320 TYR A N 1
ATOM 2448 C CA . TYR A 1 320 ? 17.234 9.894 -19.706 1.00 91.00 320 TYR A CA 1
ATOM 2449 C C . TYR A 1 320 ? 17.663 10.658 -18.448 1.00 91.00 320 TYR A C 1
ATOM 2451 O O . TYR A 1 320 ? 18.619 11.440 -18.496 1.00 91.00 320 TYR A O 1
ATOM 2459 N N . LYS A 1 321 ? 16.965 10.445 -17.330 1.00 87.50 321 LYS A N 1
ATOM 2460 C CA . LYS A 1 321 ? 17.390 10.962 -16.021 1.00 87.50 321 LYS A CA 1
ATOM 2461 C C . LYS A 1 321 ? 17.901 9.821 -15.147 1.00 87.50 321 LYS A C 1
ATOM 2463 O O . LYS A 1 321 ? 17.267 8.771 -15.146 1.00 87.50 321 LYS A O 1
ATOM 2468 N N . LYS A 1 322 ? 19.009 10.013 -14.427 1.00 84.50 322 LYS A N 1
ATOM 2469 C CA . LYS A 1 322 ? 19.542 9.080 -13.411 1.00 84.50 322 LYS A CA 1
ATOM 2470 C C . LYS A 1 322 ? 19.851 9.875 -12.146 1.00 84.50 322 LYS A C 1
ATOM 2472 O O . LYS A 1 322 ? 20.776 10.686 -12.131 1.00 84.50 322 LYS A O 1
ATOM 2477 N N . GLY A 1 323 ? 19.046 9.690 -11.105 1.00 79.12 323 GLY A N 1
ATOM 2478 C CA . GLY A 1 323 ? 18.977 10.618 -9.979 1.00 79.12 323 GLY A CA 1
ATOM 2479 C C . GLY A 1 323 ? 18.652 12.031 -10.475 1.00 79.12 323 GLY A C 1
ATOM 2480 O O . GLY A 1 323 ? 17.687 12.242 -11.209 1.00 79.12 323 GLY A O 1
ATOM 2481 N N . THR A 1 324 ? 19.500 12.999 -10.132 1.00 77.25 324 THR A N 1
ATOM 2482 C CA . THR A 1 324 ? 19.366 14.402 -10.563 1.00 77.25 324 THR A CA 1
ATOM 2483 C C . THR A 1 324 ? 20.016 14.701 -11.920 1.00 77.25 324 THR A C 1
ATOM 2485 O O . THR A 1 324 ? 19.826 15.787 -12.471 1.00 77.25 324 THR A O 1
ATOM 2488 N N . GLU A 1 325 ? 20.774 13.760 -12.486 1.00 80.75 325 GLU A N 1
ATOM 2489 C CA . GLU A 1 325 ? 21.507 13.960 -13.736 1.00 80.75 325 GLU A CA 1
ATOM 2490 C C . GLU A 1 325 ? 20.605 13.726 -14.949 1.00 80.75 325 GLU A C 1
ATOM 2492 O O . GLU A 1 325 ? 19.821 12.780 -14.989 1.00 80.75 325 GLU A O 1
ATOM 2497 N N . THR A 1 326 ? 20.748 14.567 -15.976 1.00 88.25 326 THR A N 1
ATOM 2498 C CA . THR A 1 326 ? 20.134 14.350 -17.294 1.00 88.25 326 THR A CA 1
ATOM 2499 C C . THR A 1 326 ? 21.222 13.976 -18.289 1.00 88.25 326 THR A C 1
ATOM 2501 O O . THR A 1 326 ? 22.124 14.769 -18.558 1.00 88.25 326 THR A O 1
ATOM 2504 N N . ILE A 1 327 ? 21.136 12.771 -18.847 1.00 89.19 327 ILE A N 1
ATOM 2505 C CA . ILE A 1 327 ? 22.183 12.178 -19.679 1.00 89.19 327 ILE A CA 1
ATOM 2506 C C . ILE A 1 327 ? 21.633 11.913 -21.079 1.00 89.19 327 ILE A C 1
ATOM 2508 O O . ILE A 1 327 ? 20.480 11.523 -21.262 1.00 89.19 327 ILE A O 1
ATOM 2512 N N . LYS A 1 328 ? 22.464 12.148 -22.096 1.00 91.88 328 LYS A N 1
ATOM 2513 C CA . LYS A 1 328 ? 22.104 11.962 -23.502 1.00 91.88 328 LYS A CA 1
ATOM 2514 C C . LYS A 1 328 ? 22.200 10.491 -23.908 1.00 91.88 328 LYS A C 1
ATOM 2516 O O . LYS A 1 328 ? 23.206 9.842 -23.642 1.00 91.88 328 LYS A O 1
ATOM 2521 N N . LEU A 1 329 ? 21.181 10.007 -24.612 1.00 89.19 329 LEU A N 1
ATOM 2522 C CA . LEU A 1 329 ? 21.206 8.714 -25.286 1.00 89.19 329 LEU A CA 1
ATOM 2523 C C . LEU A 1 329 ? 21.874 8.845 -26.658 1.00 89.19 329 LEU A C 1
ATOM 2525 O O . LEU A 1 329 ? 21.682 9.833 -27.377 1.00 89.19 329 LEU A O 1
ATOM 2529 N N . SER A 1 330 ? 22.625 7.821 -27.051 1.00 86.69 330 SER A N 1
ATOM 2530 C CA . SER A 1 330 ? 23.205 7.714 -28.393 1.00 86.69 330 SER A CA 1
ATOM 2531 C C . SER A 1 330 ? 22.118 7.599 -29.463 1.00 86.69 330 SER A C 1
ATOM 2533 O O . SER A 1 330 ? 22.271 8.103 -30.576 1.00 86.69 330 SER A O 1
ATOM 2535 N N . THR A 1 331 ? 20.996 6.965 -29.119 1.00 87.94 331 THR A N 1
ATOM 2536 C CA . THR A 1 331 ? 19.782 6.932 -29.934 1.00 87.94 331 THR A CA 1
ATOM 2537 C C . THR A 1 331 ? 18.548 7.075 -29.038 1.00 87.94 331 THR A C 1
ATOM 2539 O O . THR A 1 331 ? 18.561 6.538 -27.931 1.00 87.94 331 THR A O 1
ATOM 2542 N N . PRO A 1 332 ? 17.493 7.802 -29.455 1.00 91.44 332 PRO A N 1
ATOM 2543 C CA . PRO A 1 332 ? 16.312 7.977 -28.616 1.00 91.44 332 PRO A CA 1
ATOM 2544 C C . PRO A 1 332 ? 15.701 6.648 -28.169 1.00 91.44 332 PRO A C 1
ATOM 2546 O O . PRO A 1 332 ? 15.657 5.693 -28.951 1.00 91.44 332 PRO A O 1
ATOM 2549 N N . ALA A 1 333 ? 15.193 6.607 -26.936 1.00 93.38 333 ALA A N 1
ATOM 2550 C CA . ALA A 1 333 ? 14.407 5.468 -26.474 1.00 93.38 333 ALA A CA 1
ATOM 2551 C C . ALA A 1 333 ? 13.164 5.320 -27.363 1.00 93.38 333 ALA A C 1
ATOM 2553 O O . ALA A 1 333 ? 12.565 6.314 -27.764 1.00 93.38 333 ALA A O 1
ATOM 2554 N N . GLU A 1 334 ? 12.765 4.099 -27.698 1.00 92.75 334 GLU A N 1
ATOM 2555 C CA . GLU A 1 334 ? 11.701 3.862 -28.679 1.00 92.75 334 GLU A CA 1
ATOM 2556 C C . GLU A 1 334 ? 10.570 3.053 -28.065 1.00 92.75 334 GLU A C 1
ATOM 2558 O O . GLU A 1 334 ? 10.788 1.960 -27.557 1.00 92.75 334 GLU A O 1
ATOM 2563 N N . LEU A 1 335 ? 9.345 3.569 -28.134 1.00 91.19 335 LEU A N 1
ATOM 2564 C CA . LEU A 1 335 ? 8.168 2.787 -27.777 1.00 91.19 335 LEU A CA 1
ATOM 2565 C C . LEU A 1 335 ? 7.676 2.051 -29.022 1.00 91.19 335 LEU A C 1
ATOM 2567 O O . LEU A 1 335 ? 7.225 2.674 -29.982 1.00 91.19 335 LEU A O 1
ATOM 2571 N N . LYS A 1 336 ? 7.773 0.725 -29.003 1.00 86.94 336 LYS A N 1
ATOM 2572 C CA . LYS A 1 336 ? 7.385 -0.145 -30.114 1.00 86.94 336 LYS A CA 1
ATOM 2573 C C . LYS A 1 336 ? 6.718 -1.399 -29.564 1.00 86.94 336 LYS A C 1
ATOM 2575 O O . LYS A 1 336 ? 7.177 -1.947 -28.569 1.00 86.94 336 LYS A O 1
ATOM 2580 N N . ASP A 1 337 ? 5.623 -1.833 -30.186 1.00 84.62 337 ASP A N 1
ATOM 2581 C CA . ASP A 1 337 ? 4.883 -3.045 -29.797 1.00 84.62 337 ASP A CA 1
ATOM 2582 C C . ASP A 1 337 ? 4.532 -3.087 -28.290 1.00 84.62 337 ASP A C 1
ATOM 2584 O O . ASP A 1 337 ? 4.604 -4.122 -27.632 1.00 84.62 337 ASP A O 1
ATOM 2588 N N . GLY A 1 338 ? 4.205 -1.924 -27.706 1.00 85.69 338 GLY A N 1
ATOM 2589 C CA . GLY A 1 338 ? 3.882 -1.797 -26.278 1.00 85.69 338 GLY A CA 1
ATOM 2590 C C . GLY A 1 338 ? 5.067 -2.027 -25.329 1.00 85.69 338 GLY A C 1
ATOM 2591 O O . GLY A 1 338 ? 4.869 -2.328 -24.149 1.00 85.69 338 GLY A O 1
ATOM 2592 N N . ARG A 1 339 ? 6.303 -1.928 -25.827 1.00 90.88 339 ARG A N 1
ATOM 2593 C CA . ARG A 1 339 ? 7.537 -2.065 -25.048 1.00 90.88 339 ARG A CA 1
ATOM 2594 C C . ARG A 1 339 ? 8.461 -0.882 -25.301 1.00 90.88 339 ARG A C 1
ATOM 2596 O O . ARG A 1 339 ? 8.582 -0.401 -26.424 1.00 90.88 339 ARG A O 1
ATOM 2603 N N . LEU A 1 340 ? 9.107 -0.411 -24.237 1.00 93.75 340 LEU A N 1
ATOM 2604 C CA . LEU A 1 340 ? 10.133 0.619 -24.334 1.00 93.75 340 LEU A CA 1
ATOM 2605 C C . LEU A 1 340 ? 11.476 -0.034 -24.655 1.00 93.75 340 LEU A C 1
ATOM 2607 O O . LEU A 1 340 ? 11.926 -0.918 -23.925 1.00 93.75 340 LEU A O 1
ATOM 2611 N N . PHE A 1 341 ? 12.103 0.416 -25.733 1.00 94.31 341 PHE A N 1
ATOM 2612 C CA . PHE A 1 341 ? 13.391 -0.045 -26.213 1.00 94.31 341 PHE A CA 1
ATOM 2613 C C . PHE A 1 341 ? 14.482 0.971 -25.912 1.00 94.31 341 PHE A C 1
ATOM 2615 O O . PHE A 1 341 ? 14.320 2.169 -26.146 1.00 94.31 341 PHE A O 1
ATOM 2622 N N . VAL A 1 342 ? 15.623 0.463 -25.459 1.00 94.06 342 VAL A N 1
ATOM 2623 C CA . VAL A 1 342 ? 16.847 1.234 -25.227 1.00 94.06 342 VAL A CA 1
ATOM 2624 C C . VAL A 1 342 ? 17.989 0.530 -25.953 1.00 94.06 342 VAL A C 1
ATOM 2626 O O . VAL A 1 342 ? 17.970 -0.694 -26.127 1.00 94.06 342 VAL A O 1
ATOM 2629 N N . SER A 1 343 ? 18.974 1.292 -26.432 1.00 91.94 343 SER A N 1
ATOM 2630 C CA . SER A 1 343 ? 20.135 0.674 -27.061 1.00 91.94 343 SER A CA 1
ATOM 2631 C C . SER A 1 343 ? 20.982 -0.059 -26.024 1.00 91.94 343 SER A C 1
ATOM 2633 O O . SER A 1 343 ? 21.206 0.439 -24.922 1.00 91.94 343 SER A O 1
ATOM 2635 N N . LEU A 1 344 ? 21.511 -1.227 -26.391 1.00 88.56 344 LEU A N 1
ATOM 2636 C CA . LEU A 1 344 ? 22.400 -1.988 -25.511 1.00 88.56 344 LEU A CA 1
ATOM 2637 C C . LEU A 1 344 ? 23.635 -1.176 -25.106 1.00 88.56 344 LEU A C 1
ATOM 2639 O O . LEU A 1 344 ? 24.121 -1.305 -23.991 1.00 88.56 344 LEU A O 1
ATOM 2643 N N . ARG A 1 345 ? 24.130 -0.313 -26.000 1.00 86.19 345 ARG A N 1
ATOM 2644 C CA . ARG A 1 345 ? 25.276 0.552 -25.706 1.00 86.19 345 ARG A CA 1
ATOM 2645 C C . ARG A 1 345 ? 24.940 1.573 -24.624 1.00 86.19 345 ARG A C 1
ATOM 2647 O O . ARG A 1 345 ? 25.707 1.706 -23.679 1.00 86.19 345 ARG A O 1
ATOM 2654 N N . ASP A 1 346 ? 23.815 2.271 -24.763 1.00 89.38 346 ASP A N 1
ATOM 2655 C CA . ASP A 1 346 ? 23.389 3.249 -23.761 1.00 89.38 346 ASP A CA 1
ATOM 2656 C C . ASP A 1 346 ? 23.085 2.555 -22.429 1.00 89.38 346 ASP A C 1
ATOM 2658 O O . ASP A 1 346 ? 23.435 3.082 -21.378 1.00 89.38 346 ASP A O 1
ATOM 2662 N N . TRP A 1 347 ? 22.532 1.336 -22.471 1.00 87.62 347 TRP A N 1
ATOM 2663 C CA . TRP A 1 347 ? 22.342 0.498 -21.287 1.00 87.62 347 TRP A CA 1
ATOM 2664 C C . TRP A 1 347 ? 23.660 0.138 -20.590 1.00 87.62 347 TRP A C 1
ATOM 2666 O O . TRP A 1 347 ? 23.764 0.234 -19.372 1.00 87.62 347 TRP A O 1
ATOM 2676 N N . MET A 1 348 ? 24.701 -0.226 -21.343 1.00 83.56 348 MET A N 1
ATOM 2677 C CA . MET A 1 348 ? 26.024 -0.471 -20.761 1.00 83.56 348 MET A CA 1
ATOM 2678 C C . MET A 1 348 ? 26.595 0.785 -20.104 1.00 83.56 348 MET A C 1
ATOM 2680 O O . MET A 1 348 ? 27.125 0.701 -19.002 1.00 83.56 348 MET A O 1
ATOM 2684 N N . SER A 1 349 ? 26.458 1.948 -20.748 1.00 83.44 349 SER A N 1
ATOM 2685 C CA . SER A 1 349 ? 26.883 3.222 -20.158 1.00 83.44 349 SER A CA 1
ATOM 2686 C C . SER A 1 349 ? 26.105 3.549 -18.879 1.00 83.44 349 SER A C 1
ATOM 2688 O O . SER A 1 349 ? 26.708 3.975 -17.901 1.00 83.44 349 SER A O 1
ATOM 2690 N N . LEU A 1 350 ? 24.794 3.291 -18.864 1.00 83.00 350 LEU A N 1
ATOM 2691 C CA . LEU A 1 350 ? 23.915 3.401 -17.693 1.00 83.00 350 LEU A CA 1
ATOM 2692 C C . LEU A 1 350 ? 24.406 2.551 -16.513 1.00 83.00 350 LEU A C 1
ATOM 2694 O O . LEU A 1 350 ? 24.460 3.045 -15.385 1.00 83.00 350 LEU A O 1
ATOM 2698 N N . MET A 1 351 ? 24.771 1.299 -16.794 1.00 78.31 351 MET A N 1
ATOM 2699 C CA . MET A 1 351 ? 25.261 0.312 -15.826 1.00 78.31 351 MET A CA 1
ATOM 2700 C C . MET A 1 351 ? 26.746 0.488 -15.465 1.00 78.31 351 MET A C 1
ATOM 2702 O O . MET A 1 351 ? 27.258 -0.277 -14.654 1.00 78.31 351 MET A O 1
ATOM 2706 N N . GLU A 1 352 ? 27.445 1.460 -16.063 1.00 80.69 352 GLU A N 1
ATOM 2707 C CA . GLU A 1 352 ? 28.893 1.678 -15.891 1.00 80.69 352 GLU A CA 1
ATOM 2708 C C . GLU A 1 352 ? 29.742 0.455 -16.305 1.00 80.69 352 GLU A C 1
ATOM 2710 O O . GLU A 1 352 ? 30.809 0.177 -15.761 1.00 80.69 352 GLU A O 1
ATOM 2715 N N . ILE A 1 353 ? 29.264 -0.278 -17.314 1.00 76.81 353 ILE A N 1
ATOM 2716 C CA . ILE A 1 353 ? 29.926 -1.445 -17.905 1.00 76.81 353 ILE A CA 1
ATOM 2717 C C . ILE A 1 353 ? 30.853 -0.973 -19.027 1.00 76.81 353 ILE A C 1
ATOM 2719 O O . ILE A 1 353 ? 30.428 -0.283 -19.961 1.00 76.81 353 ILE A O 1
ATOM 2723 N N . GLU A 1 354 ? 32.124 -1.375 -18.972 1.00 73.38 354 GLU A N 1
ATOM 2724 C CA . GLU A 1 354 ? 33.091 -1.031 -20.011 1.00 73.38 354 GLU A CA 1
ATOM 2725 C C . GLU A 1 354 ? 32.689 -1.624 -21.369 1.00 73.38 354 GLU A C 1
ATOM 2727 O O . GLU A 1 354 ? 32.383 -2.809 -21.507 1.00 73.38 354 GLU A O 1
ATOM 2732 N N . GLY A 1 355 ? 32.759 -0.805 -22.421 1.00 66.38 355 GLY A N 1
ATOM 2733 C CA . GLY A 1 355 ? 32.395 -1.223 -23.779 1.00 66.38 355 GLY A CA 1
ATOM 2734 C C . GLY A 1 355 ? 33.231 -2.383 -24.342 1.00 66.38 355 GLY A C 1
ATOM 2735 O O . GLY A 1 355 ? 32.798 -3.030 -25.291 1.00 66.38 355 GLY A O 1
ATOM 2736 N N . THR A 1 356 ? 34.396 -2.674 -23.755 1.00 74.06 356 THR A N 1
ATOM 2737 C CA . THR A 1 356 ? 35.275 -3.812 -24.092 1.00 74.06 356 THR A CA 1
ATOM 2738 C C . THR A 1 356 ? 34.636 -5.173 -23.801 1.00 74.06 356 THR A C 1
ATOM 2740 O O . THR A 1 356 ? 35.087 -6.192 -24.323 1.00 74.06 356 THR A O 1
ATOM 2743 N N . GLN A 1 357 ? 33.568 -5.200 -23.000 1.00 78.94 357 GLN A N 1
ATOM 2744 C CA . GLN A 1 357 ? 32.823 -6.407 -22.651 1.00 78.94 357 GLN A CA 1
ATOM 2745 C C . GLN A 1 357 ? 31.773 -6.809 -23.700 1.00 78.94 357 GLN A C 1
ATOM 2747 O O . GLN A 1 357 ? 31.148 -7.861 -23.551 1.00 78.94 357 GLN A O 1
ATOM 2752 N N . LEU A 1 358 ? 31.592 -6.007 -24.755 1.00 83.06 358 LEU A N 1
ATOM 2753 C CA . LEU A 1 358 ? 30.652 -6.253 -25.846 1.00 83.06 358 LEU A CA 1
ATOM 2754 C C . LEU A 1 358 ? 31.381 -6.698 -27.122 1.00 83.06 358 LEU A C 1
ATOM 2756 O O . LEU A 1 358 ? 32.215 -5.966 -27.652 1.00 83.06 358 LEU A O 1
ATOM 2760 N N . ASP A 1 359 ? 31.000 -7.849 -27.667 1.00 84.88 359 ASP A N 1
ATOM 2761 C CA . ASP A 1 359 ? 31.448 -8.334 -28.973 1.00 84.88 359 ASP A CA 1
ATOM 2762 C C . ASP A 1 359 ? 30.269 -8.458 -29.945 1.00 84.88 359 ASP A C 1
ATOM 2764 O O . ASP A 1 359 ? 29.185 -8.918 -29.577 1.00 84.88 359 ASP A O 1
ATOM 2768 N N . TRP A 1 360 ? 30.469 -8.043 -31.196 1.00 86.25 360 TRP A N 1
ATOM 2769 C CA . TRP A 1 360 ? 29.454 -8.123 -32.246 1.00 86.25 360 TRP A CA 1
ATOM 2770 C C . TRP A 1 360 ? 29.911 -9.038 -33.376 1.00 86.25 360 TRP A C 1
ATOM 2772 O O . TRP A 1 360 ? 30.846 -8.726 -34.116 1.00 86.25 360 TRP A O 1
ATOM 2782 N N . ASN A 1 361 ? 29.167 -10.122 -33.588 1.00 86.44 361 ASN A N 1
ATOM 2783 C CA . ASN A 1 361 ? 29.365 -11.017 -34.714 1.00 86.44 361 ASN A CA 1
ATOM 2784 C C . ASN A 1 361 ? 28.395 -10.667 -35.852 1.00 86.44 361 ASN A C 1
ATOM 2786 O O . ASN A 1 361 ? 27.202 -10.977 -35.823 1.00 86.44 361 ASN A O 1
ATOM 2790 N N . SER A 1 362 ? 28.925 -10.039 -36.900 1.00 80.69 362 SER A N 1
ATOM 2791 C CA . SER A 1 362 ? 28.132 -9.545 -38.030 1.00 80.69 362 SER A CA 1
ATOM 2792 C C . SER A 1 362 ? 27.543 -10.643 -38.925 1.00 80.69 362 SER A C 1
ATOM 2794 O O . SER A 1 362 ? 26.539 -10.375 -39.597 1.00 80.69 362 SER A O 1
ATOM 2796 N N . ALA A 1 363 ? 28.135 -11.844 -38.932 1.00 83.50 363 ALA A N 1
ATOM 2797 C CA . ALA A 1 363 ? 27.696 -12.987 -39.734 1.00 83.50 363 ALA A CA 1
ATOM 2798 C C . ALA A 1 363 ? 26.478 -13.680 -39.111 1.00 83.50 363 ALA A C 1
ATOM 2800 O O . ALA A 1 363 ? 25.511 -13.981 -39.802 1.00 83.50 363 ALA A O 1
ATOM 2801 N N . THR A 1 364 ? 26.509 -13.876 -37.793 1.00 86.69 364 THR A N 1
ATOM 2802 C CA . THR A 1 364 ? 25.420 -14.512 -37.029 1.00 86.69 364 THR A CA 1
ATOM 2803 C C . THR A 1 364 ? 24.394 -13.512 -36.500 1.00 86.69 364 THR A C 1
ATOM 2805 O O . THR A 1 364 ? 23.332 -13.914 -36.036 1.00 86.69 364 THR A O 1
ATOM 2808 N N . LYS A 1 365 ? 24.682 -12.207 -36.612 1.00 87.94 365 LYS A N 1
ATOM 2809 C CA . LYS A 1 365 ? 23.897 -11.117 -36.017 1.00 87.94 365 LYS A CA 1
ATOM 2810 C C . LYS A 1 365 ? 23.719 -11.303 -34.509 1.00 87.94 365 LYS A C 1
ATOM 2812 O O . LYS A 1 365 ? 22.638 -11.072 -33.970 1.00 87.94 365 LYS A O 1
ATOM 2817 N N . THR A 1 366 ? 24.791 -11.711 -33.840 1.00 87.38 366 THR A N 1
ATOM 2818 C CA . THR A 1 366 ? 24.790 -11.994 -32.406 1.00 87.38 366 THR A CA 1
ATOM 2819 C C . THR A 1 366 ? 25.671 -10.995 -31.673 1.00 87.38 366 THR A C 1
ATOM 2821 O O . THR A 1 366 ? 26.823 -10.772 -32.048 1.00 87.38 366 THR A O 1
ATOM 2824 N N . VAL A 1 367 ? 25.125 -10.402 -30.615 1.00 88.44 367 VAL A N 1
ATOM 2825 C CA . VAL A 1 367 ? 25.881 -9.637 -29.626 1.00 88.44 367 VAL A CA 1
ATOM 2826 C C . VAL A 1 367 ? 26.227 -10.558 -28.463 1.00 88.44 367 VAL A C 1
ATOM 2828 O O . VAL A 1 367 ? 25.351 -11.257 -27.955 1.00 88.44 367 VAL A O 1
ATOM 2831 N N . THR A 1 368 ? 27.484 -10.539 -28.032 1.00 86.81 368 THR A N 1
ATOM 2832 C CA . THR A 1 368 ? 27.951 -11.239 -26.836 1.00 86.81 368 THR A CA 1
ATOM 2833 C C . THR A 1 368 ? 28.386 -10.217 -25.793 1.00 86.81 368 THR A C 1
ATOM 2835 O O . THR A 1 368 ? 29.277 -9.417 -26.058 1.00 86.81 368 THR A O 1
ATOM 2838 N N . LEU A 1 369 ? 27.773 -10.251 -24.613 1.00 84.62 369 LEU A N 1
ATOM 2839 C CA . LEU A 1 369 ? 28.157 -9.454 -23.451 1.00 84.62 369 LEU A CA 1
ATOM 2840 C C . LEU A 1 369 ? 28.823 -10.361 -22.413 1.00 84.62 369 LEU A C 1
ATOM 2842 O O . LEU A 1 369 ? 28.273 -11.405 -22.066 1.00 84.62 369 LEU A O 1
ATOM 2846 N N . LYS A 1 370 ? 29.983 -9.957 -21.899 1.00 82.62 370 LYS A N 1
ATOM 2847 C CA . LYS A 1 370 ? 30.668 -10.636 -20.791 1.00 82.62 370 LYS A CA 1
ATOM 2848 C C . LYS A 1 370 ? 30.531 -9.797 -19.526 1.00 82.62 370 LYS A C 1
ATOM 2850 O O . LYS A 1 370 ? 31.219 -8.789 -19.412 1.00 82.62 370 LYS A O 1
ATOM 2855 N N . TYR A 1 371 ? 29.659 -10.199 -18.610 1.00 68.62 371 TYR A N 1
ATOM 2856 C CA . TYR A 1 371 ? 29.337 -9.443 -17.398 1.00 68.62 371 TYR A CA 1
ATOM 2857 C C . TYR A 1 371 ? 29.391 -10.337 -16.162 1.00 68.62 371 TYR A C 1
ATOM 2859 O O . TYR A 1 371 ? 28.718 -11.396 -16.161 1.00 68.62 371 TYR A O 1
#

Foldseek 3Di:
DDDDDDDDDDDDDDDDDDDPPPLDADAQQDAAACQPPQCWDDDVSQAWTADNVQQEIEGDLHHHEHDEPGQALEENYEGEANHEYEYDAANAEYYYAYEQYEHYEYAEEYEYEYQYEHEFEAPYQNYEPYEYQEFAYEYDDQYEYEYEYNHAPYAHNEYDDDDASYAAYDNYKYKYALVCVVRCNYHHHYDPPDDDDPRNYQWDWDADPQVNMIMTHGPVPDPDPPDDDDDDPDPDPPDPDPWWKWKAAAPFQFIDINNHGQDGHPGHWHDDPNFTKDFPQVLCSVPPNVWDWDADPPQQWIWTDAPNWIKIAHAQDQWIDTHNDIGGAPGHFHCDPNTTIHTNVVSCVSNVHDPVQWDADPVRRMIMGTD

Organism: NCBI:txid2358141

Radius of gyration: 25.8 Å; chains: 1; bounding box: 68×55×72 Å

InterPro domains:
  IPR012854 Copper amine oxidase-like, N-terminal [PF07833] (264-368)
  IPR036582 Copper amine oxidase-like, N-terminal domain superfamily [G3DSA:3.30.457.10] (215-287)
  IPR036582 Copper amine oxidase-like, N-terminal domain superfamily [SSF55383] (292-364)

Sequence (371 aa):
MTKKYLCGVVSAAVLMGACPTAVFAADLEKPLDFRSMTEDAADTDAGWAWDASSQTLTVENLSLTVPQGKLEERAAIYLPDESTVRVNGSNNSLNTLSYHCDGIYCEGELTFEGKGKLKIMTDSYSASAIYAKQGPVTFYDSVEIAADPDGHVIYIEKAKGKNPIISVQDDAKVTFPKDNANKNSILVTKSPSTKQGENWFDYAEAYDEFDDTIELVAKNKVKKDDKTDEKKDETKTDETKTTNTYQLTIGKADILKNGAVSHTADVAPYIKNGYTMLPLRALLAVSNPAQEVKWSATENAAYTFVNDKLTMLTPNAATYKKGTETIKLSTPAELKDGRLFVSLRDWMSLMEIEGTQLDWNSATKTVTLKY

Secondary structure (DSSP, 8-state):
-----------------------PPEE-SS-EE-TT--S-EEETTTTEEEETTTTEEEEES-EEEE-TTSSTTSEEEEE-TTEEEEEESS-EEEEE-STT-EEEEESS-EEEEES-EEEEEE--TT-EEEEESS--EEE-TT-EEEEEESSEEEEESS--SSS-SEEE-TT-EEEEEHHHHTTTSEEE---TTPPPPTTSEE-EEEEETTTTEEEEE-TTTS----------------------EEEEETT--EEEETTEEEEE-SS--EEETTEEEEEHHHHHHHH-TT---EEETTTTEEEEEETTEEEEE-TT-SEEEETTEEEE-SS--EEETTEEEEEHHHHHHHTT--GGGEEEETTTTEEEEE-

pLDDT: mean 80.6, std 19.17, range [24.72, 98.75]